Protein 8OXL (pdb70)

Secondary structure (DSSP, 8-state):
------EEEETTTEEEEHHHHHHHHHHS--BPPPTTPPP-TTS----EEEEEEE-TTS-EEEEEEEE-SSTTSEEEEEEETTEEEEE-EE--/------EEEETTTEEEEHHHHHHHHTT---BPPPTTPPP-TTS----EEEEEEE-TTS-EEEEEEEE-SSTTSEEEEEEETTEEEE--EE--

Radius of gyration: 17.28 Å; Cα contacts (8 Å, |Δi|>4): 332; chains: 2; bounding box: 45×52×34 Å

Structure (mmCIF, N/CA/C/O backbone):
data_8OXL
#
_entry.id   8OXL
#
_cell.length_a   57.552
_cell.length_b   57.552
_cell.length_c   121.638
_cell.angle_alpha   90.000
_cell.angle_beta   90.000
_cell.angle_gamma   90.000
#
_symmetry.space_group_name_H-M   'P 41 21 2'
#
loop_
_entity.id
_entity.type
_entity.pdbx_description
1 polymer AVRA7
2 water water
#
loop_
_atom_site.group_PDB
_atom_site.id
_atom_site.type_symbol
_atom_site.label_atom_id
_atom_site.label_alt_id
_atom_site.label_comp_id
_atom_site.label_asym_id
_atom_site.label_entity_id
_atom_site.label_seq_id
_atom_site.pdbx_PDB_ins_code
_atom_site.Cartn_x
_atom_site.Cartn_y
_atom_site.Cartn_z
_atom_site.occupancy
_atom_site.B_iso_or_equiv
_atom_site.auth_seq_id
_atom_site.auth_comp_id
_atom_site.auth_asym_id
_atom_site.auth_atom_id
_atom_site.pdbx_PDB_model_num
ATOM 1 N N . ALA A 1 1 ? -0.63369 -8.90979 23.80314 1.000 47.66340 -1 ALA B N 1
ATOM 2 C CA . ALA A 1 1 ? 0.65021 -9.52945 24.25761 1.000 46.30387 -1 ALA B CA 1
ATOM 3 C C . ALA A 1 1 ? 1.70004 -9.71322 23.13694 1.000 43.28283 -1 ALA B C 1
ATOM 4 O O . ALA A 1 1 ? 1.34902 -10.09728 22.04097 1.000 39.73657 -1 ALA B O 1
ATOM 13 N N . ALA A 1 2 ? 2.98088 -9.42675 23.41960 1.000 47.44274 0 ALA B N 1
ATOM 14 C CA . ALA A 1 2 ? 4.09020 -9.75487 22.52613 1.000 38.74370 0 ALA B CA 1
ATOM 15 C C . ALA A 1 2 ? 5.06894 -10.65420 23.28143 1.000 38.81004 0 ALA B C 1
ATOM 16 O O . ALA A 1 2 ? 5.04397 -10.71432 24.50811 1.000 40.92734 0 ALA B O 1
ATOM 23 N N . MET A 1 3 ? 5.91071 -11.39376 22.56186 1.000 29.77864 1 MET B N 1
ATOM 24 C CA . MET A 1 3 ? 6.95389 -12.19624 23.19710 1.000 30.33216 1 MET B CA 1
ATOM 25 C C . MET A 1 3 ? 8.30973 -11.80501 22.63215 1.000 28.51411 1 MET B C 1
ATOM 26 O O . MET A 1 3 ? 8.55469 -11.92703 21.43832 1.000 28.78847 1 MET B O 1
ATOM 40 N N . ALA A 1 4 ? 9.21967 -11.40456 23.49537 1.000 26.00213 2 ALA B N 1
ATOM 41 C CA . ALA A 1 4 ? 10.54889 -11.09558 22.99997 1.000 24.92333 2 ALA B CA 1
ATOM 42 C C . ALA A 1 4 ? 11.19023 -12.32994 22.36835 1.000 24.16216 2 ALA B C 1
ATOM 43 O O . ALA A 1 4 ? 11.14077 -13.41706 22.94138 1.000 26.47152 2 ALA B O 1
ATOM 50 N N . ASP A 1 5 ? 11.76811 -12.15764 21.17624 1.000 23.05862 3 ASP B N 1
ATOM 51 C CA . ASP A 1 5 ? 12.44497 -13.28654 20.54574 1.000 24.43598 3 ASP B CA 1
ATOM 52 C C . ASP A 1 5 ? 13.47306 -12.82193 19.52718 1.000 24.04915 3 ASP B C 1
ATOM 53 O O . ASP A 1 5 ? 13.39211 -13.20479 18.34891 1.000 25.09125 3 ASP B O 1
ATOM 62 N N . PRO A 1 6 ? 14.48385 -12.06461 19.93783 1.000 23.23193 4 PRO B N 1
ATOM 63 C CA . PRO A 1 6 ? 15.45020 -11.52349 18.96820 1.000 28.11874 4 PRO B CA 1
ATOM 64 C C . PRO A 1 6 ? 16.25210 -12.64117 18.29554 1.000 25.75912 4 PRO B C 1
ATOM 65 O O . PRO A 1 6 ? 16.47052 -13.74317 18.83528 1.000 23.16793 4 PRO B O 1
ATOM 76 N N . TYR A 1 7 ? 16.71578 -12.34560 17.07695 1.000 22.33991 5 TYR B N 1
ATOM 77 C CA . TYR A 1 7 ? 17.45561 -13.34745 16.33399 1.000 22.75398 5 TYR B CA 1
ATOM 78 C C . TYR A 1 7 ? 18.36468 -12.69680 15.30950 1.000 23.58358 5 TYR B C 1
ATOM 79 O O . TYR A 1 7 ? 18.18161 -11.54162 14.94078 1.000 23.99524 5 TYR B O 1
ATOM 97 N N . PHE A 1 8 ? 19.34710 -13.46038 14.86853 1.000 21.86871 6 PHE B N 1
ATOM 98 C CA . PHE A 1 8 ? 20.17631 -13.09164 13.74378 1.000 23.28134 6 PHE B CA 1
ATOM 99 C C . PHE A 1 8 ? 19.74534 -13.93869 12.55731 1.000 25.22739 6 PHE B C 1
ATOM 100 O O . PHE A 1 8 ? 19.45954 -15.12479 12.70075 1.000 25.00176 6 PHE B O 1
ATOM 117 N N . GLU A 1 9 ? 19.56605 -13.32196 11.42473 1.000 23.15931 7 GLU B N 1
ATOM 118 C CA . GLU A 1 9 ? 19.08827 -14.03895 10.24456 1.000 26.45514 7 GLU B CA 1
ATOM 119 C C . GLU A 1 9 ? 20.14832 -14.17256 9.15963 1.000 27.76647 7 GLU B C 1
ATOM 120 O O . GLU A 1 9 ? 20.52826 -13.17829 8.51805 1.000 26.89463 7 GLU B O 1
ATOM 132 N N . CYS A 1 10 ? 20.59468 -15.39773 8.92335 1.000 23.99425 8 CYS B N 1
ATOM 133 C CA . CYS A 1 10 ? 21.43474 -15.73505 7.79616 1.000 27.36328 8 CYS B CA 1
ATOM 134 C C . CYS A 1 10 ? 20.59680 -16.08771 6.56781 1.000 29.95557 8 CYS B C 1
ATOM 135 O O . CYS A 1 10 ? 19.36541 -16.12876 6.61008 1.000 28.76855 8 CYS B O 1
ATOM 142 N N . SER A 1 11 ? 21.28655 -16.33225 5.45821 1.000 30.42767 9 SER B N 1
ATOM 143 C CA . SER A 1 11 ? 20.60690 -16.56447 4.18780 1.000 30.01046 9 SER B CA 1
ATOM 144 C C . SER A 1 11 ? 19.71992 -17.80546 4.28150 1.000 29.65331 9 SER B C 1
ATOM 145 O O . SER A 1 11 ? 19.91117 -18.67957 5.12995 1.000 28.32740 9 SER B O 1
ATOM 153 N N . MET A 1 12 ? 18.75347 -17.87573 3.36292 1.000 31.31909 10 MET B N 1
ATOM 154 C CA . MET A 1 12 ? 17.71416 -18.90325 3.36498 1.000 33.18325 10 MET B CA 1
ATOM 155 C C . MET A 1 12 ? 16.85991 -18.83563 4.61807 1.000 30.48023 10 MET B C 1
ATOM 156 O O . MET A 1 12 ? 16.33806 -19.85984 5.07789 1.000 32.03293 10 MET B O 1
ATOM 170 N N . ASN A 1 13 ? 16.68225 -17.64662 5.15667 1.000 31.03957 11 ASN B N 1
ATOM 171 C CA . ASN A 1 13 ? 15.86255 -17.45333 6.34476 1.000 32.04706 11 ASN B CA 1
ATOM 172 C C . ASN A 1 13 ? 16.33238 -18.36529 7.48225 1.000 33.60084 11 ASN B C 1
ATOM 173 O O . ASN A 1 13 ? 15.52575 -18.95747 8.20673 1.000 33.25669 11 ASN B O 1
ATOM 184 N N . THR A 1 14 ? 17.65055 -18.44023 7.66629 1.000 29.06829 12 THR B N 1
ATOM 185 C CA . THR A 1 14 ? 18.25107 -19.31310 8.68834 1.000 29.88878 12 THR B CA 1
ATOM 186 C C . THR A 1 14 ? 18.49954 -18.48826 9.94807 1.000 31.33082 12 THR B C 1
ATOM 187 O O . THR A 1 14 ? 19.49200 -17.74835 10.03963 1.000 29.72134 12 THR B O 1
ATOM 198 N N . ALA A 1 15 ? 17.60910 -18.62872 10.92670 1.000 29.20326 13 ALA B N 1
ATOM 199 C CA . ALA A 1 15 ? 17.59471 -17.77176 12.11807 1.000 28.81384 13 ALA B CA 1
ATOM 200 C C . ALA A 1 15 ? 18.42642 -18.38765 13.23342 1.000 32.85651 13 ALA B C 1
ATOM 201 O O . ALA A 1 15 ? 18.38621 -19.60235 13.43279 1.000 36.09496 13 ALA B O 1
ATOM 208 N N . VAL A 1 16 ? 19.27626 -17.58488 13.85683 1.000 22.53608 14 VAL B N 1
ATOM 209 C CA . VAL A 1 16 ? 20.03770 -17.99979 15.03575 1.000 23.43657 14 VAL B CA 1
ATOM 210 C C . VAL A 1 16 ? 19.47705 -17.21421 16.19827 1.000 24.90397 14 VAL B C 1
ATOM 211 O O . VAL A 1 16 ? 19.53931 -15.97310 16.17973 1.000 22.17989 14 VAL B O 1
ATOM 224 N N . SER A 1 17 ? 18.87727 -17.89194 17.18615 1.000 23.09083 15 SER B N 1
ATOM 225 C CA . SER A 1 17 ? 18.16516 -17.10035 18.21234 1.000 22.59978 15 SER B CA 1
ATOM 226 C C . SER A 1 17 ? 19.13004 -16.47483 19.20936 1.000 24.84083 15 SER B C 1
ATOM 227 O O . SER A 1 17 ? 20.11256 -17.06562 19.61151 1.000 23.08728 15 SER B O 1
ATOM 235 N N . PHE A 1 18 ? 18.84681 -15.21849 19.54966 1.000 23.40154 16 PHE B N 1
ATOM 236 C CA . PHE A 1 18 ? 19.59781 -14.49295 20.56300 1.000 22.62660 16 PHE B CA 1
ATOM 237 C C . PHE A 1 18 ? 19.48017 -15.18803 21.90404 1.000 21.04542 16 PHE B C 1
ATOM 238 O O . PHE A 1 18 ? 20.45313 -15.27534 22.66607 1.000 22.07118 16 PHE B O 1
ATOM 255 N N . SER A 1 19 ? 18.26625 -15.68054 22.21864 1.000 21.89685 17 SER B N 1
ATOM 256 C CA . SER A 1 19 ? 18.07204 -16.42915 23.45677 1.000 20.18323 17 SER B CA 1
ATOM 257 C C . SER A 1 19 ? 18.90850 -17.69347 23.51020 1.000 22.43560 17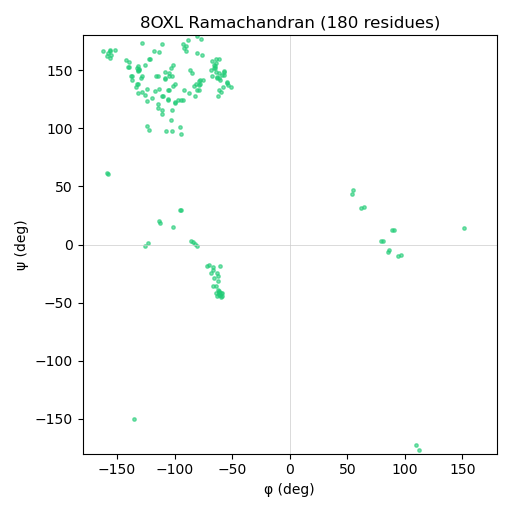 SER B C 1
ATOM 258 O O . SER A 1 19 ? 19.46711 -18.02953 24.56546 1.000 23.67730 17 SER B O 1
ATOM 266 N N . GLY A 1 20 ? 19.01676 -18.40472 22.38674 1.000 23.34222 18 GLY B N 1
ATOM 267 C CA . GLY A 1 20 ? 19.84340 -19.61014 22.36278 1.000 22.62277 18 GLY B CA 1
ATOM 268 C C . GLY A 1 20 ? 21.29998 -19.28580 22.54566 1.000 22.27399 18 GLY B C 1
ATOM 269 O O . GLY A 1 20 ? 22.03429 -19.99815 23.26013 1.000 25.31455 18 GLY B O 1
ATOM 273 N N . ILE A 1 21 ? 21.73486 -18.15479 22.00219 1.000 23.19469 19 ILE B N 1
ATOM 274 C CA . ILE A 1 21 ? 23.10704 -17.70874 22.22555 1.000 24.56123 19 ILE B CA 1
ATOM 275 C C . ILE A 1 21 ? 23.34789 -17.42746 23.70093 1.000 24.87025 19 ILE B C 1
ATOM 276 O O . ILE A 1 21 ? 24.40419 -17.79402 24.25007 1.000 25.10168 19 ILE B O 1
ATOM 292 N N . ILE A 1 22 ? 22.40499 -16.74907 24.37248 1.000 22.64809 20 ILE B N 1
ATOM 293 C CA . ILE A 1 22 ? 22.61084 -16.49093 25.80637 1.000 23.88779 20 ILE B CA 1
ATOM 294 C C . ILE A 1 22 ? 22.76132 -17.80572 26.57684 1.000 25.67602 20 ILE B C 1
ATOM 295 O O . ILE A 1 22 ? 23.62919 -17.92626 27.44585 1.000 25.92531 20 ILE B O 1
ATOM 311 N N . PHE A 1 23 ? 21.90224 -18.80573 26.28641 1.000 24.48439 21 PHE B N 1
ATOM 312 C CA . PHE A 1 23 ? 22.05106 -20.10223 26.97357 1.000 24.83993 21 PHE B CA 1
ATOM 313 C C . PHE A 1 23 ? 23.41727 -20.73670 26.70135 1.000 25.98450 21 PHE B C 1
ATOM 314 O O . PHE A 1 23 ? 24.06661 -21.28863 27.60695 1.000 29.70217 21 PHE B O 1
ATOM 331 N N . TYR A 1 24 ? 23.85421 -20.68479 25.45292 1.000 26.46502 22 TYR B N 1
ATOM 332 C CA . TYR A 1 24 ? 25.14281 -21.23554 25.08692 1.000 27.80878 22 TYR B CA 1
ATOM 333 C C . TYR A 1 24 ? 26.26493 -20.56983 25.86342 1.000 32.22203 22 TYR B C 1
ATOM 334 O O . TYR A 1 24 ? 27.21790 -21.23041 26.29793 1.000 31.72832 22 TYR B O 1
ATOM 352 N N . GLU A 1 25 ? 26.18257 -19.25472 26.02002 1.000 29.37433 23 GLU B N 1
ATOM 353 C CA . GLU A 1 25 ? 27.21754 -18.53229 26.73672 1.000 29.20310 23 GLU B CA 1
ATOM 354 C C . GLU A 1 25 ? 27.31442 -18.96722 28.18414 1.000 31.30065 23 GLU B C 1
ATOM 355 O O . GLU A 1 25 ? 28.36157 -18.75768 28.81528 1.000 31.52342 23 GLU B O 1
ATOM 367 N N . GLN A 1 26 ? 26.21726 -19.46502 28.76722 1.000 33.22476 24 GLN B N 1
ATOM 368 C CA . GLN A 1 26 ? 26.32759 -19.83583 30.18087 1.000 32.28772 24 GLN B CA 1
ATOM 369 C C . GLN A 1 26 ? 27.25304 -21.01490 30.39384 1.000 37.31856 24 GLN B C 1
ATOM 370 O O . GLN A 1 26 ? 27.68631 -21.23976 31.52123 1.000 41.17617 24 GLN B O 1
ATOM 384 N N . SER A 1 27 ? 27.48883 -21.81978 29.38019 1.000 39.27141 25 SER B N 1
ATOM 385 C CA . SER A 1 27 ? 28.29418 -23.01065 29.55842 1.000 41.42926 25 SER B CA 1
ATOM 386 C C . SER A 1 27 ? 29.46177 -23.11693 28.59563 1.000 44.61359 25 SER B C 1
ATOM 387 O O . SER A 1 27 ? 30.22398 -24.08531 28.67626 1.000 47.03105 25 SER B O 1
ATOM 395 N N . HIS A 1 28 ? 29.62939 -22.15661 27.69437 1.000 39.93713 26 HIS B N 1
ATOM 396 C CA . HIS A 1 28 ? 30.80549 -22.14621 26.83541 1.000 40.75868 26 HIS B CA 1
ATOM 397 C C . HIS A 1 28 ? 31.39594 -20.73406 26.80302 1.000 43.76916 26 HIS B C 1
ATOM 398 O O . HIS A 1 28 ? 30.66939 -19.75717 26.62584 1.000 41.84942 26 HIS B O 1
ATOM 412 N N . GLU A 1 29 ? 32.72067 -20.65385 26.91923 1.000 37.65385 27 GLU B N 1
ATOM 413 C CA . GLU A 1 29 ? 33.39229 -19.36798 26.78364 1.000 39.14663 27 GLU B CA 1
ATOM 414 C C . GLU A 1 29 ? 33.72033 -19.05793 25.31839 1.000 38.60386 27 GLU B C 1
ATOM 415 O O . GLU A 1 29 ? 33.93756 -19.94612 24.50728 1.000 38.43442 27 GLU B O 1
ATOM 427 N N . TYR A 1 30 ? 33.75308 -17.77472 24.97905 1.000 36.01246 28 TYR B N 1
ATOM 428 C CA . TYR A 1 30 ? 34.25486 -17.37255 23.66857 1.000 32.83336 28 TYR B CA 1
ATOM 429 C C . TYR A 1 30 ? 35.75690 -17.63406 23.57824 1.000 34.26123 28 TYR B C 1
ATOM 430 O O . TYR A 1 30 ? 36.46406 -17.63584 24.59083 1.000 37.97362 28 TYR B O 1
ATOM 448 N N . LEU A 1 31 ? 36.24813 -17.90712 22.36427 1.000 34.08850 29 LEU B N 1
ATOM 449 C CA . LEU A 1 31 ? 37.63644 -18.30636 22.12935 1.000 34.89688 29 LEU B CA 1
ATOM 450 C C . LEU A 1 31 ? 38.34065 -17.21883 21.33537 1.000 35.99994 29 LEU B C 1
ATOM 451 O O . LEU A 1 31 ? 37.68859 -16.33245 20.77980 1.000 33.26384 29 LEU B O 1
ATOM 467 N N . ASP A 1 32 ? 39.68447 -17.28667 21.29258 1.000 37.91285 30 ASP B N 1
ATOM 468 C CA . ASP A 1 32 ? 40.44929 -16.31728 20.53214 1.000 36.79471 30 ASP B CA 1
ATOM 469 C C . ASP A 1 32 ? 39.99190 -16.32626 19.07475 1.000 33.85238 30 ASP B C 1
ATOM 470 O O . ASP A 1 32 ? 39.63748 -17.35875 18.51290 1.000 35.24417 30 ASP B O 1
ATOM 479 N N . ALA A 1 33 ? 40.02140 -15.16108 18.47230 1.000 33.58637 31 ALA B N 1
ATOM 480 C CA . ALA A 1 33 ? 39.73130 -15.00583 17.05457 1.000 35.14823 31 ALA B CA 1
ATOM 481 C C . ALA A 1 33 ? 40.67271 -15.87024 16.20509 1.000 38.73198 31 ALA B C 1
ATOM 482 O O . ALA A 1 33 ? 41.82807 -16.12271 16.55247 1.000 38.13185 31 ALA B O 1
ATOM 489 N N . GLU A 1 34 ? 40.18097 -16.30108 15.12626 1.000 36.25417 32 GLU B N 1
ATOM 490 C CA . GLU A 1 34 ? 40.97590 -17.03867 14.17043 1.000 41.01889 32 GLU B CA 1
ATOM 491 C C . GLU A 1 34 ? 41.36157 -16.10558 13.02895 1.000 38.77948 32 GLU B C 1
ATOM 492 O O . GLU A 1 34 ? 40.66455 -15.11140 12.77542 1.000 36.85886 32 GLU B O 1
ATOM 504 N N . PRO A 1 35 ? 42.46832 -16.36419 12.32135 1.000 40.87936 33 PRO B N 1
ATOM 505 C CA . PRO A 1 35 ? 42.84210 -15.48004 11.20333 1.000 42.03064 33 PRO B CA 1
ATOM 506 C C . PRO A 1 35 ? 41.70854 -15.32635 10.19368 1.000 40.39610 33 PRO B C 1
ATOM 507 O O . PRO A 1 35 ? 40.99807 -16.28217 9.88670 1.000 40.76523 33 PRO B O 1
ATOM 518 N N . GLY A 1 36 ? 41.52548 -14.09607 9.70576 1.000 37.73725 34 GLY B N 1
ATOM 519 C CA . GLY A 1 36 ? 40.50537 -13.75479 8.73713 1.000 40.15907 34 GLY B CA 1
ATOM 520 C C . GLY A 1 36 ? 39.14802 -13.44471 9.33398 1.000 36.14977 34 GLY B C 1
ATOM 521 O O . GLY A 1 36 ? 38.24238 -12.99153 8.60884 1.000 34.10300 34 GLY B O 1
ATOM 525 N N . ASP A 1 37 ? 38.97930 -13.63359 10.63855 1.000 35.41548 35 ASP B N 1
ATOM 526 C CA . ASP A 1 37 ? 37.70590 -13.24938 11.23666 1.000 32.21579 35 ASP B CA 1
ATOM 527 C C . ASP A 1 37 ? 37.48897 -11.74731 11.06851 1.000 34.11630 35 ASP B C 1
ATOM 528 O O . ASP A 1 37 ? 38.44099 -10.96555 11.09902 1.000 32.35339 35 ASP B O 1
ATOM 537 N N . PRO A 1 38 ? 36.24165 -11.31581 10.91796 1.000 29.93830 36 PRO B N 1
ATOM 538 C CA . PRO A 1 38 ? 35.97237 -9.86792 10.78365 1.000 32.59663 36 PRO B CA 1
ATOM 539 C C . PRO A 1 38 ? 36.48197 -9.06064 11.95421 1.000 34.52270 36 PRO B C 1
ATOM 540 O O . PRO A 1 38 ? 36.23185 -9.39395 13.11797 1.000 32.71960 36 PRO B O 1
ATOM 551 N N . GLU A 1 39 ? 37.11780 -7.93711 11.63133 1.000 31.27190 37 GLU B N 1
ATOM 552 C CA . GLU A 1 39 ? 37.61105 -7.03815 12.66097 1.000 33.42301 37 GLU B CA 1
ATOM 553 C C . GLU A 1 39 ? 36.56161 -5.98419 12.99644 1.000 32.52589 37 GLU B C 1
ATOM 554 O O . GLU A 1 39 ? 35.55123 -5.83705 12.30760 1.000 31.81540 37 GLU B O 1
ATOM 566 N N . GLY A 1 40 ? 36.80630 -5.24561 14.08965 1.000 28.91888 38 GLY B N 1
ATOM 567 C CA . GLY A 1 40 ? 35.95549 -4.13054 14.44134 1.000 28.43463 38 GLY B CA 1
ATOM 568 C C . GLY A 1 40 ? 36.27366 -2.88173 13.64673 1.000 32.08511 38 GLY B C 1
ATOM 569 O O . GLY A 1 40 ? 37.23975 -2.82409 12.84133 1.000 33.12548 38 GLY B O 1
ATOM 573 N N . PRO A 1 41 ? 35.50870 -1.81471 13.92691 1.000 27.38718 39 PRO B N 1
ATOM 574 C CA . PRO A 1 41 ? 35.58664 -0.60393 13.07148 1.000 28.28828 39 PRO B CA 1
ATOM 575 C C . PRO A 1 41 ? 36.84626 0.17840 13.22304 1.000 29.61892 39 PRO B C 1
ATOM 576 O O . PRO A 1 41 ? 37.19811 0.96056 12.31609 1.000 33.60359 39 PRO B O 1
ATOM 587 N N . ASN A 1 42 ? 37.57492 -0.03592 14.30913 1.000 31.37156 40 ASN B N 1
ATOM 588 C CA . ASN A 1 42 ? 38.89449 0.55598 14.50449 1.000 29.30457 40 ASN B CA 1
ATOM 589 C C . ASN A 1 42 ? 39.99910 -0.50245 14.52450 1.000 31.98201 40 ASN B C 1
ATOM 590 O O . ASN A 1 42 ? 41.09822 -0.23821 15.02990 1.000 33.84192 40 ASN B O 1
ATOM 601 N N . GLY A 1 43 ? 39.73273 -1.67914 13.98122 1.000 33.05212 41 GLY B N 1
ATOM 602 C CA . GLY A 1 43 ? 40.68941 -2.78138 13.94285 1.000 34.53707 41 GLY B CA 1
ATOM 603 C C . GLY A 1 43 ? 40.65201 -3.74067 15.11569 1.000 36.34612 41 GLY B C 1
ATOM 604 O O . GLY A 1 43 ? 41.57553 -4.57001 15.25182 1.000 35.93532 41 GLY B O 1
ATOM 608 N N . GLU A 1 44 ? 39.61554 -3.66799 15.95391 1.000 30.28895 42 GLU B N 1
ATOM 609 C CA . GLU A 1 44 ? 39.53128 -4.52377 17.13478 1.000 31.72405 42 GLU B CA 1
ATOM 610 C C . GLU A 1 44 ? 39.44871 -5.99202 16.72962 1.000 33.84299 42 GLU B C 1
ATOM 611 O O . GLU A 1 44 ? 38.80809 -6.34179 15.73403 1.000 32.52423 42 GLU B O 1
ATOM 623 N N . ILE 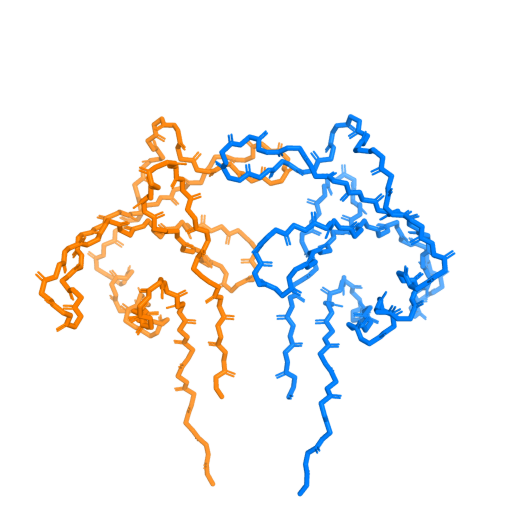A 1 45 ? 40.07960 -6.84915 17.52944 1.000 34.21340 43 ILE B N 1
ATOM 624 C CA . ILE A 1 45 ? 40.00624 -8.30068 17.35753 1.000 34.52573 43 ILE B CA 1
ATOM 625 C C . ILE A 1 45 ? 39.09987 -8.86642 18.44014 1.000 34.13468 43 ILE B C 1
ATOM 626 O O . ILE A 1 45 ? 39.31724 -8.62872 19.63222 1.000 34.53934 43 ILE B O 1
ATOM 642 N N . TYR A 1 46 ? 38.06113 -9.60090 18.01879 1.000 32.83204 44 TYR B N 1
ATOM 643 C CA . TYR A 1 46 ? 37.03653 -10.02902 18.93368 1.000 33.05598 44 TYR B CA 1
ATOM 644 C C . TYR A 1 46 ? 37.09929 -11.52325 19.22256 1.000 33.07551 44 TYR B C 1
ATOM 645 O O . TYR A 1 46 ? 37.32346 -12.33430 18.31695 1.000 31.94432 44 TYR B O 1
ATOM 663 N N . PRO A 1 47 ? 36.83843 -11.91624 20.45868 1.000 31.21359 45 PRO B N 1
ATOM 664 C CA . PRO A 1 47 ? 36.59971 -13.33822 20.73191 1.000 33.06105 45 PRO B CA 1
ATOM 665 C C . PRO A 1 47 ? 35.34280 -13.81990 20.02800 1.000 28.68315 45 PRO B C 1
ATOM 666 O O . PRO A 1 47 ? 34.41222 -13.04709 19.77159 1.000 28.08353 45 PRO B O 1
ATOM 677 N N . ALA A 1 48 ? 35.28894 -15.13114 19.78858 1.000 30.43617 46 ALA B N 1
ATOM 678 C CA . ALA A 1 48 ? 34.18589 -15.63708 18.98263 1.000 27.91307 46 ALA B CA 1
ATOM 679 C C . ALA A 1 48 ? 34.05072 -17.12510 19.17413 1.000 30.54894 46 ALA B C 1
ATOM 680 O O . ALA A 1 48 ? 34.94685 -17.78487 19.69554 1.000 31.36991 46 ALA B O 1
ATOM 687 N N . ARG A 1 49 ? 32.92447 -17.65002 18.72569 1.000 29.07099 47 ARG B N 1
ATOM 688 C CA . ARG A 1 49 ? 32.73410 -19.08496 18.59651 1.000 30.33891 47 ARG B CA 1
ATOM 689 C C . ARG A 1 49 ? 32.17636 -19.34878 17.20741 1.000 29.71485 47 ARG B C 1
ATOM 690 O O . ARG A 1 49 ? 31.47166 -18.50429 16.64903 1.000 30.18984 47 ARG B O 1
ATOM 711 N N . ARG A 1 50 ? 32.46082 -20.52259 16.65424 1.000 32.40916 48 ARG B N 1
ATOM 712 C CA . ARG A 1 50 ? 31.91366 -20.85978 15.34049 1.000 30.62555 48 ARG B CA 1
ATOM 713 C C . ARG A 1 50 ? 31.29571 -22.24507 15.39316 1.000 32.04954 48 ARG B C 1
ATOM 714 O O . ARG A 1 50 ? 31.72306 -23.12255 16.16807 1.000 30.55698 48 ARG B O 1
ATOM 735 N N . PHE A 1 51 ? 30.27700 -22.44019 14.57283 1.000 29.54930 49 PHE B N 1
ATOM 736 C CA . PHE A 1 51 ? 29.63998 -23.74352 14.53747 1.000 33.25555 49 PHE B CA 1
ATOM 737 C C . PHE A 1 51 ? 28.92978 -24.01288 13.22019 1.000 31.89765 49 PHE B C 1
ATOM 738 O O . PHE A 1 51 ? 28.67736 -23.12203 12.41484 1.000 29.99243 49 PHE B O 1
ATOM 755 N N . THR A 1 52 ? 28.57531 -25.27011 13.02835 1.000 29.81825 50 THR B N 1
ATOM 756 C CA . THR A 1 52 ? 27.86516 -25.67386 11.82197 1.000 34.26766 50 THR B CA 1
ATOM 757 C C . THR A 1 52 ? 26.37801 -25.79088 12.13356 1.000 35.89436 50 THR B C 1
ATOM 758 O O . THR A 1 52 ? 25.98302 -26.27171 13.20904 1.000 34.09711 50 THR B O 1
ATOM 769 N N . ARG A 1 53 ? 25.56637 -25.30031 11.20376 1.000 33.99796 51 ARG B N 1
ATOM 770 C CA . ARG A 1 53 ? 24.11575 -25.40161 11.26715 1.000 37.65274 51 ARG B CA 1
ATOM 771 C C . ARG A 1 53 ? 23.57271 -26.06431 10.01436 1.000 33.14235 51 ARG B C 1
ATOM 772 O O . ARG A 1 53 ? 23.93253 -25.66394 8.90748 1.000 32.95305 51 ARG B O 1
ATOM 793 N N . VAL A 1 54 ? 22.65639 -27.02035 10.17932 1.000 37.48011 52 VAL B N 1
ATOM 794 C CA . VAL A 1 54 ? 21.94890 -27.60005 9.04325 1.000 37.43185 52 VAL B CA 1
ATOM 795 C C . VAL A 1 54 ? 20.71591 -26.74249 8.74063 1.000 34.51633 52 VAL B C 1
ATOM 796 O O . VAL A 1 54 ? 19.91627 -26.41759 9.63771 1.000 36.77286 52 VAL B O 1
ATOM 809 N N . ARG A 1 55 ? 20.55396 -26.37820 7.48016 1.000 30.97373 53 ARG B N 1
ATOM 810 C CA . ARG A 1 55 ? 19.53229 -25.43457 7.07106 1.000 33.04598 53 ARG B CA 1
ATOM 811 C C . ARG A 1 55 ? 18.28313 -26.20571 6.66661 1.000 33.43119 53 ARG B C 1
ATOM 812 O O . ARG A 1 55 ? 18.30927 -27.41188 6.54778 1.000 31.78944 53 ARG B O 1
ATOM 833 N N . ARG A 1 56 ? 17.18348 -25.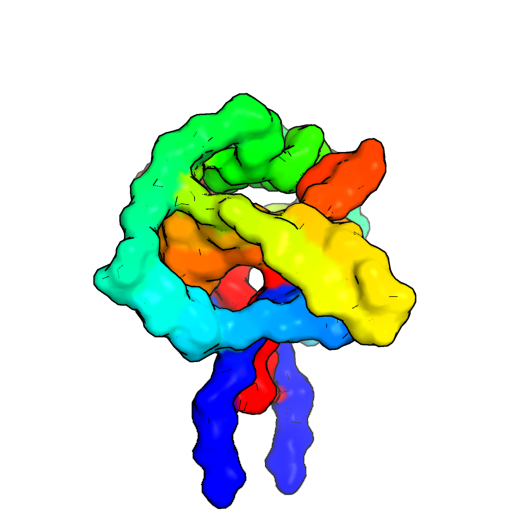48868 6.40406 1.000 35.47267 54 ARG B N 1
ATOM 834 C CA . ARG A 1 56 ? 15.92448 -26.20651 6.15457 1.000 36.72956 54 ARG B CA 1
ATOM 835 C C . ARG A 1 56 ? 16.00178 -27.10176 4.93657 1.000 37.98833 54 ARG B C 1
ATOM 836 O O . ARG A 1 56 ? 15.32703 -28.15598 4.86591 1.000 37.51533 54 ARG B O 1
ATOM 857 N N . ASP A 1 57 ? 16.79285 -26.70429 3.95371 1.000 32.54689 55 ASP B N 1
ATOM 858 C CA . ASP A 1 57 ? 16.86620 -27.49012 2.73231 1.000 33.85628 55 ASP B CA 1
ATOM 859 C C . ASP A 1 57 ? 17.83982 -28.64776 2.83695 1.000 35.82961 55 ASP B C 1
ATOM 860 O O . ASP A 1 57 ? 18.02774 -29.37021 1.85537 1.000 38.99599 55 ASP B O 1
ATOM 869 N N . GLY A 1 58 ? 18.46257 -28.84301 3.98941 1.000 37.30079 56 GLY B N 1
ATOM 870 C CA . GLY A 1 58 ? 19.38935 -29.93731 4.15902 1.000 38.96632 56 GLY B CA 1
ATOM 871 C C . GLY A 1 58 ? 20.84420 -29.56654 3.95566 1.000 39.19132 56 GLY B C 1
ATOM 872 O O . GLY A 1 58 ? 21.70361 -30.42023 4.16689 1.000 39.64138 56 GLY B O 1
ATOM 876 N N . SER A 1 59 ? 21.13784 -28.36349 3.46876 1.000 36.99107 57 SER B N 1
ATOM 877 C CA . SER A 1 59 ? 22.52606 -27.93274 3.34881 1.000 35.71817 57 SER B CA 1
ATOM 878 C C . SER A 1 59 ? 23.04178 -27.44447 4.70980 1.000 38.55995 57 SER B C 1
ATOM 879 O O . SER A 1 59 ? 22.27997 -27.24454 5.65434 1.000 39.94069 57 SER B O 1
ATOM 887 N N . ASP A 1 60 ? 24.36619 -27.32703 4.80640 1.000 38.88703 58 ASP B N 1
ATOM 888 C CA . ASP A 1 60 ? 25.09295 -26.91174 5.99788 1.000 36.52848 58 ASP B CA 1
ATOM 889 C C . ASP A 1 60 ? 25.65475 -25.51936 5.79476 1.000 33.72835 58 ASP B C 1
ATOM 890 O O . ASP A 1 60 ? 26.06043 -25.15992 4.68526 1.000 36.68467 58 ASP B O 1
ATOM 899 N N . VAL A 1 61 ? 25.74971 -24.76216 6.88111 1.000 33.00981 59 VAL B N 1
ATOM 900 C CA . VAL A 1 61 ? 26.41220 -23.46238 6.86489 1.000 32.77651 59 VAL B CA 1
ATOM 901 C C . VAL A 1 61 ? 27.28250 -23.27772 8.11136 1.000 31.20349 59 VAL B C 1
ATOM 902 O O . VAL A 1 61 ? 26.96380 -23.74626 9.20346 1.000 31.58326 59 VAL B O 1
ATOM 915 N N . LEU A 1 62 ? 28.41243 -22.59486 7.93870 1.000 31.48882 60 LEU B N 1
ATOM 916 C CA . LEU A 1 62 ? 29.27442 -22.24736 9.07002 1.000 28.68685 60 LEU B CA 1
ATOM 917 C C . LEU A 1 62 ? 28.92908 -20.84693 9.55209 1.000 28.93680 60 LEU B C 1
ATOM 918 O O . LEU A 1 62 ? 28.95849 -19.89742 8.75861 1.000 29.14674 60 LEU B O 1
ATOM 934 N N . ILE A 1 63 ? 28.60965 -20.72267 10.84425 1.000 26.44143 61 ILE B N 1
ATOM 935 C CA . ILE A 1 63 ? 28.15187 -19.48864 11.48017 1.000 26.92296 61 ILE B CA 1
ATOM 936 C C . ILE A 1 63 ? 29.16843 -19.07865 12.54842 1.000 26.26005 61 ILE B C 1
ATOM 937 O O . ILE A 1 63 ? 29.62117 -19.91070 13.33846 1.000 27.68724 61 ILE B O 1
ATOM 953 N N . LEU A 1 64 ? 29.55287 -17.81594 12.53612 1.000 25.62833 62 LEU B N 1
ATOM 954 C CA . LEU A 1 64 ? 30.49283 -17.20722 13.46822 1.000 25.38284 62 LEU B CA 1
ATOM 955 C C . LEU A 1 64 ? 29.72207 -16.25637 14.36543 1.000 25.00209 62 LEU B C 1
ATOM 956 O O . LEU A 1 64 ? 29.00303 -15.39219 13.86987 1.000 25.90113 62 LEU B O 1
ATOM 972 N N . ILE A 1 65 ? 29.87812 -16.40140 15.67928 1.000 24.24122 63 ILE B N 1
ATOM 973 C CA . ILE A 1 65 ? 29.28751 -15.47677 16.64723 1.000 25.55753 63 ILE B CA 1
ATOM 974 C C . ILE A 1 65 ? 30.43887 -14.76666 17.34239 1.000 26.34066 63 ILE B C 1
ATOM 975 O O . ILE A 1 65 ? 31.25407 -15.40583 18.01716 1.000 27.14636 63 ILE B O 1
ATOM 991 N N . GLN A 1 66 ? 30.50572 -13.45176 17.18052 1.000 24.99911 64 GLN B N 1
ATOM 992 C CA . GLN A 1 66 ? 31.53010 -12.64435 17.85752 1.000 24.40910 64 GLN B CA 1
ATOM 993 C C . GLN A 1 66 ? 30.92602 -11.93151 19.06066 1.000 27.67528 64 GLN B C 1
ATOM 994 O O . GLN A 1 66 ? 29.76957 -11.50713 19.02740 1.000 25.86152 64 GLN B O 1
ATOM 1008 N N . SER A 1 67 ? 31.74623 -11.80413 20.10815 1.000 26.72218 65 SER B N 1
ATOM 1009 C CA . SER A 1 67 ? 31.42338 -11.06801 21.32314 1.000 28.04718 65 SER B CA 1
ATOM 1010 C C . SER A 1 67 ? 32.08916 -9.69600 21.24587 1.000 29.84972 65 SER B C 1
ATOM 1011 O O . SER A 1 67 ? 33.31988 -9.60844 21.16427 1.000 29.85212 65 SER B O 1
ATOM 1019 N N . LEU A 1 68 ? 31.30259 -8.62642 21.32160 1.000 29.82137 66 LEU B N 1
ATOM 1020 C CA . LEU A 1 68 ? 31.87743 -7.28681 21.21216 1.000 32.30542 66 LEU B CA 1
ATOM 1021 C C . LEU A 1 68 ? 31.05105 -6.24492 21.96822 1.000 39.17859 66 LEU B C 1
ATOM 1022 O O . LEU A 1 68 ? 29.89783 -6.47168 22.31274 1.000 38.35941 66 LEU B O 1
ATOM 1038 N N . ASP A 1 69 ? 31.62462 -5.04088 22.15204 1.000 37.11529 67 ASP B N 1
ATOM 1039 C CA . ASP A 1 69 ? 30.95565 -4.02224 22.97167 1.000 42.39460 67 ASP B CA 1
ATOM 1040 C C . ASP A 1 69 ? 29.87124 -3.22216 22.24697 1.000 47.33257 67 ASP B C 1
ATOM 1041 O O . ASP A 1 69 ? 29.27225 -2.33715 22.86556 1.000 57.19990 67 ASP B O 1
ATOM 1048 N N . GLU A 1 70 ? 29.60715 -3.49016 20.97615 1.000 39.56909 68 GLU B N 1
ATOM 1049 C CA . GLU A 1 70 ? 28.49733 -2.91273 20.23642 1.000 39.35004 68 GLU B CA 1
ATOM 1050 C C . GLU A 1 70 ? 27.20558 -3.64065 20.59542 1.000 40.47988 68 GLU B C 1
ATOM 1051 O O . GLU A 1 70 ? 27.18822 -4.87682 20.68875 1.000 35.55891 68 GLU B O 1
ATOM 1063 N N . TYR A 1 71 ? 26.13349 -2.88065 20.79383 1.000 37.83458 69 TYR B N 1
ATOM 1064 C CA . TYR A 1 71 ? 24.81942 -3.47108 20.96573 1.000 35.28595 69 TYR B CA 1
ATOM 1065 C C . TYR A 1 71 ? 24.50786 -4.39638 19.79722 1.000 35.27559 69 TYR B C 1
ATOM 1066 O O . TYR A 1 71 ? 24.75359 -4.04260 18.64153 1.000 36.35146 69 TYR B O 1
ATOM 1084 N N . PRO A 1 72 ? 23.94190 -5.58562 20.04602 1.000 30.77044 70 PRO B N 1
ATOM 1085 C CA . PRO A 1 72 ? 23.43837 -6.19550 21.27895 1.000 28.77615 70 PRO B CA 1
ATOM 1086 C C . PRO A 1 72 ? 24.46879 -7.09320 21.96834 1.000 28.00993 70 PRO B C 1
ATOM 1087 O O . PRO A 1 72 ? 24.11125 -8.07703 22.60601 1.000 28.07819 70 PRO B O 1
ATOM 1098 N N . LEU A 1 73 ? 25.74517 -6.75505 21.79235 1.000 28.98854 71 LEU B N 1
ATOM 1099 C CA . LEU A 1 73 ? 26.91911 -7.33918 22.41762 1.000 28.16200 71 LEU B CA 1
ATOM 1100 C C . LEU A 1 73 ? 27.32828 -8.66631 21.75888 1.000 25.82307 71 LEU B C 1
ATOM 1101 O O . LEU A 1 73 ? 28.30154 -9.32456 22.24899 1.000 29.41677 71 LEU B O 1
ATOM 1117 N N . ARG A 1 74 ? 26.64395 -9.10388 20.67595 1.000 24.82401 72 ARG B N 1
ATOM 1118 C CA . ARG A 1 74 ? 27.06284 -10.21630 19.84083 1.000 25.01683 72 ARG B CA 1
ATOM 1119 C C . ARG A 1 74 ? 26.76266 -9.78949 18.41005 1.000 25.71484 72 ARG B C 1
ATOM 1120 O O . ARG A 1 74 ? 25.82800 -9.01867 18.16546 1.000 25.45741 72 ARG B O 1
ATOM 1141 N N . ARG A 1 75 ? 27.51746 -10.32409 17.46337 1.000 24.25316 73 ARG B N 1
ATOM 1142 C CA . ARG A 1 75 ? 27.12264 -10.20620 16.06945 1.000 24.40732 73 ARG B CA 1
ATOM 1143 C C . ARG A 1 75 ? 27.44879 -11.49984 15.34746 1.000 22.89317 73 ARG B C 1
ATOM 1144 O O . ARG A 1 75 ? 28.26612 -12.30108 15.79814 1.000 24.85299 73 ARG B O 1
ATOM 1165 N N . ALA A 1 76 ? 26.78320 -11.73163 14.23815 1.000 24.41027 74 ALA B N 1
ATOM 1166 C CA . ALA A 1 76 ? 26.85711 -13.03143 13.58005 1.000 22.73681 74 ALA B CA 1
ATOM 1167 C C . ALA A 1 76 ? 27.18764 -12.89188 12.11115 1.000 24.70250 74 ALA B C 1
ATOM 1168 O O . ALA A 1 76 ? 26.71415 -11.95464 11.43972 1.000 23.90085 74 ALA B O 1
ATOM 1175 N N . TYR A 1 77 ? 27.97898 -13.83653 11.61902 1.000 24.53672 75 TYR B N 1
ATOM 1176 C CA . TYR A 1 77 ? 28.34319 -13.93252 10.21220 1.000 24.43326 75 TYR B CA 1
ATOM 1177 C C . TYR A 1 77 ? 28.15030 -15.35832 9.73248 1.000 24.10550 75 TYR B C 1
ATOM 1178 O O . TYR A 1 77 ? 28.24934 -16.28680 10.51795 1.000 28.39450 75 TYR B O 1
ATOM 1196 N N . GLU A 1 78 ? 27.91595 -15.52666 8.44134 1.000 24.70949 76 GLU B N 1
ATOM 1197 C CA . GLU A 1 78 ? 27.95117 -16.84341 7.83629 1.000 28.00045 76 GLU B CA 1
ATOM 1198 C C . GLU A 1 78 ? 29.09193 -16.88371 6.82245 1.000 29.65897 76 GLU B C 1
ATOM 1199 O O . GLU A 1 78 ? 29.37861 -15.88017 6.17298 1.000 29.46310 76 GLU B O 1
ATOM 1211 N N . LYS A 1 79 ? 29.74812 -18.03491 6.69221 1.000 29.93670 77 LYS B N 1
ATOM 1212 C CA . LYS A 1 79 ? 30.85198 -18.17121 5.74552 1.000 32.51758 77 LYS B CA 1
ATOM 1213 C C . LYS A 1 79 ? 30.29373 -18.44068 4.36098 1.000 35.99385 77 LYS B C 1
ATOM 1214 O O . LYS A 1 79 ? 29.52534 -19.37348 4.15732 1.000 33.45042 77 LYS B O 1
ATOM 1233 N N . THR A 1 80 ? 30.73131 -17.65182 3.40980 1.000 42.97032 78 THR B N 1
ATOM 1234 C CA . THR A 1 80 ? 30.11800 -17.58823 2.12994 1.000 47.45151 78 THR B CA 1
ATOM 1235 C C . THR A 1 80 ? 31.20228 -17.60722 1.16013 1.000 58.78376 78 THR B C 1
ATOM 1236 O O . THR A 1 80 ? 32.39848 -18.01618 1.48551 1.000 46.05460 78 THR B O 1
ATOM 1247 N N . GLU A 1 81 ? 30.74436 -16.88806 0.04763 1.000 90.55569 79 GLU B N 1
ATOM 1248 C CA . GLU A 1 81 ? 30.75989 -17.69135 -1.22739 1.000 87.75836 79 GLU B CA 1
ATOM 1249 C C . GLU A 1 81 ? 32.10673 -17.99196 -1.34007 1.000 88.94535 79 GLU B C 1
ATOM 1250 O O . GLU A 1 81 ? 32.28577 -19.02518 -1.95658 1.000 104.03743 79 GLU B O 1
ATOM 1262 N N . GLN A 1 82 ? 32.92188 -17.19540 -0.58953 1.000 74.49394 80 GLN B N 1
ATOM 1263 C CA . GLN A 1 82 ? 33.36403 -15.88522 -1.06975 1.000 72.09931 80 GLN B CA 1
ATOM 1264 C C . GLN A 1 82 ? 33.63985 -14.91356 0.13296 1.000 65.58248 80 GLN B C 1
ATOM 1265 O O . GLN A 1 82 ? 33.54569 -13.68108 -0.01480 1.000 62.64423 80 GLN B O 1
ATOM 1279 N N . GLY A 1 83 ? 33.73177 -15.40118 1.36349 1.000 53.00244 81 GLY B N 1
ATOM 1280 C CA . GLY A 1 83 ? 34.05780 -14.59818 2.53236 1.000 42.73372 81 GLY B CA 1
ATOM 1281 C C . GLY A 1 83 ? 32.88979 -14.47092 3.51180 1.000 43.45594 81 GLY B C 1
ATOM 1282 O O . GLY A 1 83 ? 31.81208 -15.03127 3.32364 1.000 40.94580 81 GLY B O 1
ATOM 1286 N N . TRP A 1 84 ? 33.10223 -13.70118 4.55888 1.000 34.14964 82 TRP B N 1
ATOM 1287 C CA . TRP A 1 84 ? 32.08728 -13.61170 5.59380 1.000 32.68947 82 TRP B CA 1
ATOM 1288 C C . TRP A 1 84 ? 30.95520 -12.69105 5.17263 1.000 32.62990 82 TRP B C 1
ATOM 1289 O O . TRP A 1 84 ? 31.18177 -11.64336 4.57276 1.000 32.34209 82 TRP B O 1
ATOM 1310 N N . ARG A 1 85 ? 29.72280 -13.07215 5.51014 1.000 29.88461 83 ARG B N 1
ATOM 1311 C CA . ARG A 1 85 ? 28.55227 -12.25310 5.26135 1.000 28.22128 83 ARG B CA 1
ATOM 1312 C C . ARG A 1 85 ? 27.74156 -12.02293 6.53053 1.000 28.68983 83 ARG B C 1
ATOM 1313 O O . ARG A 1 85 ? 27.41683 -12.99411 7.21170 1.000 26.74665 83 ARG B O 1
ATOM 1334 N N . LEU A 1 86 ? 27.41351 -10.74502 6.84614 1.000 27.45343 84 LEU B N 1
ATOM 1335 C CA . LEU A 1 86 ? 26.64761 -10.44703 8.06423 1.000 26.33654 84 LEU B CA 1
ATOM 1336 C C . LEU A 1 86 ? 25.28537 -11.11796 8.03986 1.000 27.29510 84 LEU B C 1
ATOM 1337 O O . LEU A 1 86 ? 24.61942 -11.18407 7.00416 1.000 25.71195 84 LEU B O 1
ATOM 1353 N N . CYS A 1 87 ? 24.86763 -11.60307 9.20460 1.000 25.13480 85 CYS B N 1
ATOM 1354 C CA . CYS A 1 87 ? 23.53288 -12.13678 9.47420 1.000 25.90593 85 CYS B CA 1
ATOM 1355 C C . CYS A 1 87 ? 22.81704 -11.11710 10.34732 1.000 23.09126 85 CYS B C 1
ATOM 1356 O O . CYS A 1 87 ? 23.04415 -11.07433 11.57431 1.000 24.63977 85 CYS B O 1
ATOM 1363 N N . PRO A 1 88 ? 21.99130 -10.25595 9.79616 1.000 23.83735 86 PRO B N 1
ATOM 1364 C CA . PRO A 1 88 ? 21.53349 -9.08313 10.55578 1.000 25.57160 86 PRO B CA 1
ATOM 1365 C C . PRO A 1 88 ? 20.67089 -9.44039 11.74413 1.000 23.53444 86 PRO B C 1
ATOM 1366 O O . PRO A 1 88 ? 19.99301 -10.45726 11.77903 1.000 21.40838 86 PRO B O 1
ATOM 1377 N N . PHE A 1 89 ? 20.73954 -8.56297 12.73722 1.000 23.83348 87 PHE B N 1
ATOM 1378 C CA . PHE A 1 89 ? 19.93615 -8.67223 13.93092 1.000 25.05506 87 PHE B CA 1
ATOM 1379 C C . PHE A 1 89 ? 18.53318 -8.13304 13.72899 1.000 24.77759 87 PHE B C 1
ATOM 1380 O O . PHE A 1 89 ? 18.33019 -7.06379 13.14506 1.000 24.63026 87 PHE B O 1
ATOM 1397 N N . HIS A 1 90 ? 17.55875 -8.86300 14.27444 1.000 23.48692 88 HIS B N 1
ATOM 1398 C CA . HIS A 1 90 ? 16.15863 -8.52362 14.21537 1.000 24.41480 88 HIS B CA 1
ATOM 1399 C C . HIS A 1 90 ? 15.48905 -8.75249 15.56505 1.000 24.67924 88 HIS B C 1
ATOM 1400 O O . HIS A 1 90 ? 15.73135 -9.75147 16.26713 1.000 26.51982 88 HIS B O 1
ATOM 1414 N N . LYS A 1 91 ? 14.57728 -7.83376 15.90613 1.000 26.26781 89 LYS B N 1
ATOM 1415 C CA . LYS A 1 91 ? 13.79082 -7.91157 17.13477 1.000 27.46927 89 LYS B CA 1
ATOM 1416 C C . LYS A 1 91 ? 12.34485 -7.86542 16.71093 1.000 33.81673 89 LYS B C 1
ATOM 1417 O O . LYS A 1 91 ? 11.83949 -6.77792 16.37485 1.000 33.63219 89 LYS B O 1
ATOM 1436 N N . PRO A 1 92 ? 11.64472 -8.98319 16.68583 1.000 29.75923 90 PRO B N 1
ATOM 1437 C CA . PRO A 1 92 ? 10.22217 -9.01495 16.31312 1.000 36.66431 90 PRO B CA 1
ATOM 1438 C C . PRO A 1 92 ? 9.34766 -8.25014 17.29970 1.000 44.82964 90 PRO B C 1
ATOM 1439 O O . PRO A 1 92 ? 9.71108 -8.30766 18.48632 1.000 49.25342 90 PRO B O 1
ATOM 1450 N N . ALA B 1 1 ? -2.77711 0.51847 14.56251 1.000 56.62565 -1 ALA A N 1
ATOM 1451 C CA . ALA B 1 1 ? -1.88063 1.18019 13.56706 1.000 56.30074 -1 ALA A CA 1
ATOM 1452 C C . ALA B 1 1 ? -0.43474 1.37730 14.08271 1.000 48.83617 -1 ALA A C 1
ATOM 1453 O O . ALA B 1 1 ? -0.23873 1.77774 15.21033 1.000 42.64410 -1 ALA A O 1
ATOM 1462 N N . ALA B 1 2 ? 0.56773 1.09300 13.25297 1.000 49.59886 0 ALA A N 1
ATOM 1463 C CA . ALA B 1 2 ? 1.93987 1.47891 13.52666 1.000 47.25866 0 ALA A CA 1
ATOM 1464 C C . ALA B 1 2 ? 2.40589 2.33647 12.35776 1.000 50.61343 0 ALA A C 1
ATOM 1465 O O . ALA B 1 2 ? 1.82565 2.32795 11.27058 1.000 57.58188 0 ALA A O 1
ATOM 1472 N N . MET B 1 3 ? 3.43548 3.11740 12.59182 1.000 41.48949 1 MET A N 1
ATOM 1473 C CA . MET B 1 3 ? 4.08139 3.88423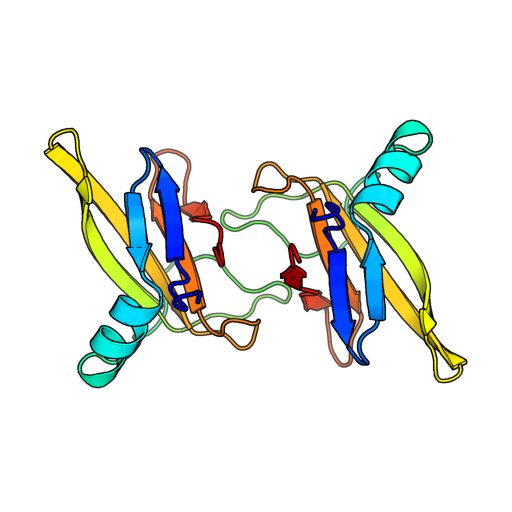 11.53546 1.000 35.01090 1 MET A CA 1
ATOM 1474 C C . MET B 1 3 ? 5.52207 3.44830 11.43954 1.000 35.69959 1 MET A C 1
ATOM 1475 O O . MET B 1 3 ? 6.23332 3.50941 12.45118 1.000 33.94602 1 MET A O 1
ATOM 1489 N N . ALA B 1 4 ? 5.96400 3.05076 10.23644 1.000 32.46773 2 ALA A N 1
ATOM 1490 C CA . ALA B 1 4 ? 7.36008 2.67968 10.02594 1.000 33.45145 2 ALA A CA 1
ATOM 1491 C C . ALA B 1 4 ? 8.26084 3.87611 10.29642 1.000 29.95278 2 ALA A C 1
ATOM 1492 O O . ALA B 1 4 ? 8.05856 4.95699 9.74193 1.000 30.42523 2 ALA A O 1
ATOM 1499 N N . ASP B 1 5 ? 9.26808 3.68753 11.15401 1.000 25.77168 3 ASP A N 1
ATOM 1500 C CA . ASP B 1 5 ? 10.13979 4.84913 11.41216 1.000 24.56458 3 ASP A CA 1
ATOM 1501 C C . ASP B 1 5 ? 11.49180 4.40285 11.94167 1.000 26.07105 3 ASP A C 1
ATOM 1502 O O . ASP B 1 5 ? 11.87173 4.79412 13.05817 1.000 25.53688 3 ASP A O 1
ATOM 1511 N N . PRO B 1 6 ? 12.26197 3.63158 11.17737 1.000 26.02518 4 PRO A N 1
ATOM 1512 C CA . PRO B 1 6 ? 13.55113 3.11910 11.67524 1.000 23.40295 4 PRO A CA 1
ATOM 1513 C C . PRO B 1 6 ? 14.58020 4.22979 11.86591 1.000 22.83620 4 PRO A C 1
ATOM 1514 O O . PRO B 1 6 ? 14.49028 5.30507 11.27655 1.000 22.83069 4 PRO A O 1
ATOM 1525 N N . TYR B 1 7 ? 15.57508 3.95915 12.70943 1.000 22.44440 5 TYR A N 1
ATOM 1526 C CA . TYR B 1 7 ? 16.57267 5.00001 12.99745 1.000 23.55263 5 TYR A CA 1
ATOM 1527 C C . TYR B 1 7 ? 17.86709 4.33822 13.44534 1.000 22.34826 5 TYR A C 1
ATOM 1528 O O . TYR B 1 7 ? 17.89419 3.15216 13.81438 1.000 22.91955 5 TYR A O 1
ATOM 1546 N N . PHE B 1 8 ? 18.94283 5.11101 13.40419 1.000 22.84703 6 PHE A N 1
ATOM 1547 C CA . PHE B 1 8 ? 20.22985 4.73453 13.99560 1.000 22.31200 6 PHE A CA 1
ATOM 1548 C C . PHE B 1 8 ? 20.39423 5.55988 15.26632 1.000 24.80947 6 PHE A C 1
ATOM 1549 O O . PHE B 1 8 ? 20.13530 6.77978 15.26864 1.000 24.95190 6 PHE A O 1
ATOM 1566 N N . GLU B 1 9 ? 20.78097 4.91021 16.35340 1.000 22.97317 7 GLU A N 1
ATOM 1567 C CA . GLU B 1 9 ? 20.89633 5.57542 17.65163 1.000 24.81082 7 GLU A CA 1
ATOM 1568 C C . GLU B 1 9 ? 22.33916 5.86734 17.99009 1.000 29.18558 7 GLU A C 1
ATOM 1569 O O . GLU B 1 9 ? 23.07752 4.96166 18.38671 1.000 25.15210 7 GLU A O 1
ATOM 1581 N N . CYS B 1 10 ? 22.71304 7.14324 17.91073 1.000 27.40684 8 CYS A N 1
ATOM 1582 C CA . CYS B 1 10 ? 24.00144 7.60097 18.40595 1.000 29.01472 8 CYS A CA 1
ATOM 1583 C C . CYS B 1 10 ? 23.87612 8.00670 19.86378 1.000 30.85808 8 CYS A C 1
ATOM 1584 O O . CYS B 1 10 ? 22.76978 8.09832 20.41319 1.000 31.60399 8 CYS A O 1
ATOM 1591 N N . SER B 1 11 ? 25.01963 8.26757 20.49302 1.000 30.67278 9 SER A N 1
ATOM 1592 C CA . SER B 1 11 ? 24.99713 8.50396 21.93255 1.000 34.11018 9 SER A CA 1
ATOM 1593 C C . SER B 1 11 ?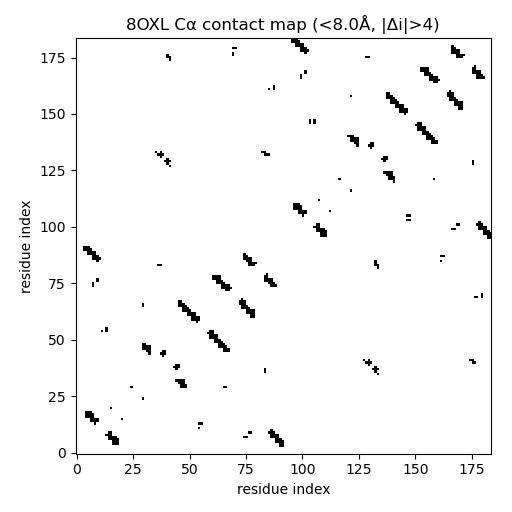 24.19627 9.76787 22.26123 1.000 32.83980 9 SER A C 1
ATOM 1594 O O . SER B 1 11 ? 23.95495 10.64403 21.41516 1.000 30.87955 9 SER A O 1
ATOM 1602 N N . MET B 1 12 ? 23.76130 9.84051 23.51998 1.000 32.92976 10 MET A N 1
ATOM 1603 C CA . MET B 1 12 ? 22.88731 10.92313 24.03030 1.000 35.03510 10 MET A CA 1
ATOM 1604 C C . MET B 1 12 ? 21.51223 10.94070 23.36280 1.000 32.98165 10 MET A C 1
ATOM 1605 O O . MET B 1 12 ? 20.87165 11.99665 23.23315 1.000 31.11994 10 MET A O 1
ATOM 1619 N N . ASN B 1 13 ? 21.04474 9.75655 23.00061 1.000 31.72874 11 ASN A N 1
ATOM 1620 C CA . ASN B 1 13 ? 19.75227 9.57598 22.36874 1.000 34.70793 11 ASN A CA 1
ATOM 1621 C C . ASN B 1 13 ? 19.66613 10.45795 21.12817 1.000 31.87238 11 ASN A C 1
ATOM 1622 O O . ASN B 1 13 ? 18.67976 11.18204 20.92134 1.000 31.05388 11 ASN A O 1
ATOM 1633 N N . THR B 1 14 ? 20.71861 10.42441 20.32251 1.000 30.50166 12 THR A N 1
ATOM 1634 C CA . THR B 1 14 ? 20.77024 11.19678 19.08020 1.000 31.12960 12 THR A CA 1
ATOM 1635 C C . THR B 1 14 ? 20.30968 10.29728 17.94060 1.000 28.91275 12 THR A C 1
ATOM 1636 O O . THR B 1 14 ? 21.08789 9.51739 17.39028 1.000 31.00975 12 THR A O 1
ATOM 1647 N N . ALA B 1 15 ? 19.04253 10.37668 17.59434 1.000 27.45425 13 ALA A N 1
ATOM 1648 C CA . ALA B 1 15 ? 18.50372 9.44810 16.61368 1.000 26.78834 13 ALA A CA 1
ATOM 1649 C C . ALA B 1 15 ? 18.60928 10.06339 15.22936 1.000 27.48248 13 ALA A C 1
ATOM 1650 O O . ALA B 1 15 ? 18.04142 11.12819 14.97967 1.000 33.80874 13 ALA A O 1
ATOM 1657 N N . VAL B 1 16 ? 19.25947 9.34321 14.31170 1.000 23.98169 14 VAL A N 1
ATOM 1658 C CA . VAL B 1 16 ? 19.37526 9.73332 12.90958 1.000 24.86166 14 VAL A CA 1
ATOM 1659 C C . VAL B 1 16 ? 18.37222 8.87750 12.17110 1.000 23.46637 14 VAL A C 1
ATOM 1660 O O . VAL B 1 16 ? 18.47112 7.64407 12.16189 1.000 22.55892 14 VAL A O 1
ATOM 1673 N N . SER B 1 17 ? 17.36091 9.49858 11.58165 1.000 23.08287 15 SER A N 1
ATOM 1674 C CA . SER B 1 17 ? 16.29308 8.65842 11.03433 1.000 22.54512 15 SER A CA 1
ATOM 1675 C C . SER B 1 17 ? 16.67957 8.03570 9.70795 1.000 24.32781 15 SER A C 1
ATOM 1676 O O . SER B 1 17 ? 17.38727 8.61549 8.89365 1.000 22.90383 15 SER A O 1
ATOM 1684 N N . PHE B 1 18 ? 16.26857 6.78719 9.54339 1.000 21.55245 16 PHE A N 1
ATOM 1685 C CA . PHE B 1 18 ? 16.46263 6.08518 8.27984 1.000 23.37504 16 PHE A CA 1
ATOM 1686 C C . PHE B 1 18 ? 15.75777 6.81741 7.13527 1.000 21.81210 16 PHE A C 1
ATOM 1687 O O . PHE B 1 18 ? 16.30859 6.98277 6.03674 1.000 22.36222 16 PHE A O 1
ATOM 1704 N N . SER B 1 19 ? 14.55115 7.29904 7.39928 1.000 22.68143 17 SER A N 1
ATOM 1705 C CA . SER B 1 19 ? 13.80562 8.03965 6.39421 1.000 20.03931 17 SER A CA 1
ATOM 1706 C C . SER B 1 19 ? 14.55465 9.31426 6.00653 1.000 21.31110 17 SER A C 1
ATOM 1707 O O . SER B 1 19 ? 14.64051 9.68473 4.81827 1.000 22.37762 17 SER A O 1
ATOM 1715 N N . GLY B 1 20 ? 15.15932 9.98195 6.99313 1.000 22.82629 18 GLY A N 1
ATOM 1716 C CA . GLY B 1 20 ? 15.91604 11.17260 6.68284 1.000 21.53958 18 GLY A CA 1
ATOM 1717 C C . GLY B 1 20 ? 17.10941 10.87369 5.80212 1.000 22.60538 18 GLY A C 1
ATOM 1718 O O . GLY B 1 20 ? 17.44957 11.66934 4.90361 1.000 22.75405 18 GLY A O 1
ATOM 1722 N N . ILE B 1 21 ? 17.72404 9.70451 6.02279 1.000 22.21487 19 ILE A N 1
ATOM 1723 C CA . ILE B 1 21 ? 18.85026 9.26770 5.18757 1.000 19.67349 19 ILE A CA 1
ATOM 1724 C C . ILE B 1 21 ? 18.39842 9.05466 3.74925 1.000 20.97536 19 ILE A C 1
ATOM 1725 O O . ILE B 1 21 ? 19.09991 9.48782 2.81546 1.000 24.16279 19 ILE A O 1
ATOM 1741 N N . ILE B 1 22 ? 17.23069 8.44495 3.56192 1.000 21.61226 20 ILE A N 1
ATOM 1742 C CA . ILE B 1 22 ? 16.70868 8.23952 2.19933 1.000 21.46143 20 ILE A CA 1
ATOM 1743 C C . ILE B 1 22 ? 16.51848 9.57084 1.47781 1.000 24.17081 20 ILE A C 1
ATOM 1744 O O . ILE B 1 22 ? 16.96017 9.73305 0.31280 1.000 23.03668 20 ILE A O 1
ATOM 1760 N N . PHE B 1 23 ? 15.91642 10.57254 2.16898 1.000 22.86765 21 PHE A N 1
ATOM 1761 C CA . PHE B 1 23 ? 15.79165 11.89208 1.55539 1.000 21.51541 21 PHE A CA 1
ATOM 1762 C C . PHE B 1 23 ? 17.17874 12.49748 1.24059 1.000 22.57542 21 PHE A C 1
ATOM 1763 O O . PHE B 1 23 ? 17.39521 13.10669 0.18758 1.000 24.03912 21 PHE A O 1
ATOM 1780 N N . TYR B 1 24 ? 18.13369 12.35630 2.15769 1.000 22.02784 22 TYR A N 1
ATOM 1781 C CA . TYR B 1 24 ? 19.44355 12.93584 1.93881 1.000 22.49834 22 TYR A CA 1
ATOM 1782 C C . TYR B 1 24 ? 20.11961 12.34921 0.71012 1.000 26.18265 22 TYR A C 1
ATOM 1783 O O . TYR B 1 24 ? 20.71571 13.08043 -0.09934 1.000 25.06324 22 TYR A O 1
ATOM 1801 N N . GLU B 1 25 ? 20.02132 11.03674 0.55951 1.000 24.15604 23 GLU A N 1
ATOM 1802 C CA . GLU B 1 25 ? 20.65917 10.32542 -0.54517 1.000 21.65748 23 GLU A CA 1
ATOM 1803 C C . GLU B 1 25 ? 20.08882 10.76542 -1.87545 1.000 25.58091 23 GLU A C 1
ATOM 1804 O O . GLU B 1 25 ? 20.76357 10.64170 -2.91983 1.000 24.05479 23 GLU A O 1
ATOM 1816 N N . GLN B 1 26 ? 18.84770 11.27571 -1.87155 1.000 24.53422 24 GLN A N 1
ATOM 1817 C CA . GLN B 1 26 ? 18.23795 11.67304 -3.14628 1.000 26.45298 24 GLN A CA 1
ATOM 1818 C C . GLN B 1 26 ? 18.92331 12.88775 -3.78291 1.000 25.63041 24 GLN A C 1
ATOM 1819 O O . GLN B 1 26 ? 18.90325 13.03836 -5.02491 1.000 28.23205 24 GLN A O 1
ATOM 1833 N N . SER B 1 27 ? 19.60132 13.74157 -2.99195 1.000 25.88111 25 SER A N 1
ATOM 1834 C CA . SER B 1 27 ? 20.26628 14.93509 -3.49280 1.000 30.35765 25 SER A CA 1
ATOM 1835 C C . SER B 1 27 ? 21.75730 15.01230 -3.16996 1.000 28.47417 25 SER A C 1
ATOM 1836 O O . SER B 1 27 ? 22.38322 16.02570 -3.48281 1.000 30.72805 25 SER A O 1
ATOM 1844 N N . HIS B 1 28 ? 22.32458 14.01068 -2.49632 1.000 27.70299 26 HIS A N 1
ATOM 1845 C CA . HIS B 1 28 ? 23.74701 13.99330 -2.16235 1.000 28.80496 26 HIS A CA 1
ATOM 1846 C C . HIS B 1 28 ? 24.30976 12.63169 -2.54324 1.000 31.24218 26 HIS A C 1
ATOM 1847 O O . HIS B 1 28 ? 23.80992 11.60136 -2.07926 1.000 34.09503 26 HIS A O 1
ATOM 1861 N N . GLU B 1 29 ? 25.40738 12.63238 -3.26605 1.000 29.35276 27 GLU A N 1
ATOM 1862 C CA . GLU B 1 29 ? 26.03423 11.37397 -3.62984 1.000 32.20272 27 GLU A CA 1
ATOM 1863 C C . GLU B 1 29 ? 26.95238 10.87752 -2.52079 1.000 29.00923 27 GLU A C 1
ATOM 1864 O O . GLU B 1 29 ? 27.60400 11.67176 -1.83993 1.000 29.47067 27 GLU A O 1
ATOM 1876 N N . TYR B 1 30 ? 27.04588 9.54890 -2.39266 1.000 28.22704 28 TYR A N 1
ATOM 1877 C CA . TYR B 1 30 ? 28.07920 8.95464 -1.54179 1.000 26.90756 28 TYR A CA 1
ATOM 1878 C C . TYR B 1 30 ? 29.46620 9.21062 -2.17513 1.000 29.57073 28 TYR A C 1
ATOM 1879 O O . TYR B 1 30 ? 29.60790 9.33258 -3.40145 1.000 32.13194 28 TYR A O 1
ATOM 1897 N N . LEU B 1 31 ? 30.47206 9.41411 -1.33368 1.000 27.57107 29 LEU A N 1
ATOM 1898 C CA . LEU B 1 31 ? 31.80785 9.80467 -1.75127 1.000 28.96748 29 LEU A CA 1
ATOM 1899 C C . LEU B 1 31 ? 32.80742 8.73132 -1.35570 1.000 29.37256 29 LEU A C 1
ATOM 1900 O O . LEU B 1 31 ? 32.52499 7.82387 -0.56771 1.000 27.57609 29 LEU A O 1
ATOM 1916 N N . ASP B 1 32 ? 33.98613 8.84874 -1.92420 1.000 29.38031 30 ASP A N 1
ATOM 1917 C CA . ASP B 1 32 ? 34.99965 7.86146 -1.62258 1.000 30.15169 30 ASP A CA 1
ATOM 1918 C C . ASP B 1 32 ? 35.27487 7.84241 -0.12401 1.000 31.50554 30 ASP A C 1
ATOM 1919 O O . ASP B 1 32 ? 35.28757 8.88041 0.55815 1.000 27.79523 30 ASP A O 1
ATOM 1928 N N . ALA B 1 33 ? 35.57110 6.65616 0.36810 1.000 29.26994 31 ALA A N 1
ATOM 1929 C CA . ALA B 1 33 ? 35.99025 6.51318 1.75639 1.000 27.91035 31 ALA A CA 1
ATOM 1930 C C . ALA B 1 33 ? 37.22529 7.36784 2.06161 1.000 32.08970 31 ALA A C 1
ATOM 1931 O O . ALA B 1 33 ? 38.06047 7.63175 1.19709 1.000 33.14245 31 ALA A O 1
ATOM 1938 N N . GLU B 1 34 ? 37.31159 7.79088 3.24694 1.000 31.05311 32 GLU A N 1
ATOM 1939 C CA . GLU B 1 34 ? 38.48480 8.49308 3.76540 1.000 33.79392 32 GLU A CA 1
ATOM 1940 C C . GLU B 1 34 ? 39.32451 7.56578 4.62558 1.000 33.10709 32 GLU A C 1
ATOM 1941 O O . GLU B 1 34 ? 38.81139 6.60182 5.22177 1.000 31.52084 32 GLU A O 1
ATOM 1953 N N . PRO B 1 35 ? 40.63555 7.80439 4.69455 1.000 36.80683 33 PRO A N 1
ATOM 1954 C CA . PRO B 1 35 ? 41.47980 6.91464 5.48297 1.000 34.46905 33 PRO A CA 1
ATOM 1955 C C . PRO B 1 35 ? 40.95271 6.80839 6.90722 1.000 32.19296 33 PRO A C 1
ATOM 1956 O O . PRO B 1 35 ? 40.45440 7.77921 7.47686 1.000 34.74552 33 PRO A O 1
ATOM 1967 N N . GLY B 1 36 ? 40.99219 5.59217 7.43986 1.000 33.69788 34 GLY A N 1
ATOM 1968 C CA . GLY B 1 36 ? 40.52622 5.27948 8.77613 1.000 36.10138 34 GLY A CA 1
ATOM 1969 C C . GLY B 1 36 ? 39.04342 4.97554 8.90095 1.000 29.66215 34 GLY A C 1
ATOM 1970 O O . GLY B 1 36 ? 38.59629 4.59338 9.98559 1.000 31.85154 34 GLY A O 1
ATOM 1974 N N . ASP B 1 37 ? 38.27028 5.11074 7.82712 1.000 28.44018 35 ASP A N 1
ATOM 1975 C CA . ASP B 1 37 ? 36.86035 4.74341 7.88172 1.000 30.34815 35 ASP A CA 1
ATOM 1976 C C . ASP B 1 37 ? 36.74016 3.24751 8.13471 1.000 32.72478 35 ASP A C 1
ATOM 1977 O O . ASP B 1 37 ? 37.59043 2.47006 7.65754 1.000 31.42851 35 ASP A O 1
ATOM 1986 N N . PRO B 1 38 ? 35.68675 2.80529 8.82873 1.000 31.19185 36 PRO A N 1
ATOM 1987 C CA . PRO B 1 38 ? 35.49423 1.37332 9.09097 1.000 30.67476 36 PRO A CA 1
ATOM 1988 C C . PRO B 1 38 ? 35.38398 0.54686 7.81131 1.000 31.24125 36 PRO A C 1
ATOM 1989 O O . PRO B 1 38 ? 34.59255 0.85545 6.91096 1.000 30.16421 36 PRO A O 1
ATOM 2000 N N . GLU B 1 39 ? 36.14335 -0.55062 7.75864 1.000 31.53041 37 GLU A N 1
ATOM 2001 C CA . GLU B 1 39 ? 36.08728 -1.45488 6.61630 1.000 31.75187 37 GLU A CA 1
ATOM 2002 C C . GLU B 1 39 ? 35.03168 -2.54043 6.81917 1.000 29.31593 37 GLU A C 1
ATOM 2003 O O . GLU B 1 39 ? 34.51936 -2.74450 7.92344 1.000 31.24180 37 GLU A O 1
ATOM 2015 N N . GLY B 1 40 ? 34.70293 -3.24974 5.72124 1.000 30.33837 38 GLY A N 1
ATOM 2016 C CA . GLY B 1 40 ? 33.77147 -4.36668 5.76500 1.000 29.85640 38 GLY A CA 1
ATOM 2017 C C . GLY B 1 40 ? 34.42136 -5.62594 6.33937 1.000 32.23180 38 GLY A C 1
ATOM 2018 O O . GLY B 1 40 ? 35.60684 -5.66621 6.63316 1.000 28.99287 38 GLY A O 1
ATOM 2022 N N . PRO B 1 41 ? 33.63453 -6.69282 6.48339 1.000 30.63023 39 PRO A N 1
ATOM 2023 C CA . PRO B 1 41 ? 34.15066 -7.87555 7.22531 1.000 30.05110 39 PRO A CA 1
ATOM 2024 C C . PRO B 1 41 ? 35.22965 -8.63599 6.49687 1.000 30.83155 39 PRO A C 1
ATOM 2025 O O . PRO B 1 41 ? 35.98780 -9.35868 7.14841 1.000 34.46515 39 PRO A O 1
ATOM 2036 N N . ASN B 1 42 ? 35.36506 -8.43115 5.18488 1.000 30.50084 40 ASN A N 1
ATOM 2037 C CA . ASN B 1 42 ? 36.39895 -8.98704 4.33414 1.000 33.39687 40 ASN A CA 1
ATOM 2038 C C . ASN B 1 42 ? 37.34920 -7.92092 3.81507 1.000 34.22802 40 ASN A C 1
ATOM 2039 O O . ASN B 1 42 ? 38.03788 -8.15324 2.80903 1.000 34.33940 40 ASN A O 1
ATOM 2050 N N . GLY B 1 43 ? 37.38438 -6.75804 4.45955 1.000 31.69620 41 GLY A N 1
ATOM 2051 C CA . GLY B 1 43 ? 38.23501 -5.67165 4.00748 1.000 31.08001 41 GLY A CA 1
ATOM 2052 C C . GLY B 1 43 ? 37.59835 -4.74609 2.9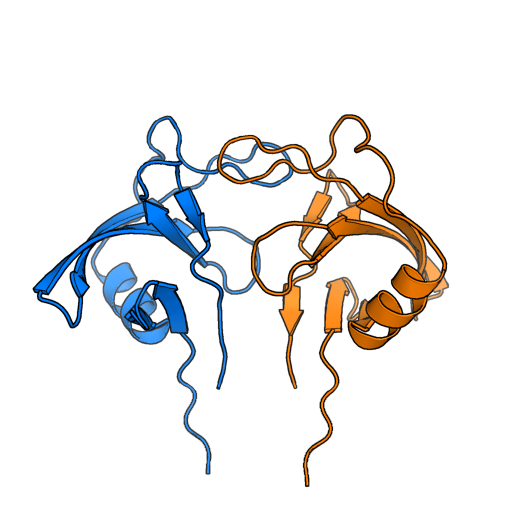9459 1.000 34.66258 41 GLY A C 1
ATOM 2053 O O . GLY B 1 43 ? 38.29904 -3.90414 2.40700 1.000 33.41922 41 GLY A O 1
ATOM 2057 N N . GLU B 1 44 ? 36.29226 -4.83441 2.79499 1.000 32.08642 42 GLU A N 1
ATOM 2058 C CA . GLU B 1 44 ? 35.64402 -3.98834 1.80741 1.000 31.17255 42 GLU A CA 1
ATOM 2059 C C . GLU B 1 44 ? 35.81780 -2.51770 2.17732 1.000 31.56343 42 GLU A C 1
ATOM 2060 O O . GLU B 1 44 ? 35.76056 -2.14398 3.35113 1.000 31.17045 42 GLU A O 1
ATOM 2072 N N . ILE B 1 45 ? 35.99256 -1.66804 1.16492 1.000 29.92099 43 ILE A N 1
ATOM 2073 C CA . ILE B 1 45 ? 36.03576 -0.22017 1.34847 1.000 30.55276 43 ILE A CA 1
ATOM 2074 C C . ILE B 1 45 ? 34.71606 0.33812 0.83564 1.000 31.08357 43 ILE A C 1
ATOM 2075 O O . ILE B 1 45 ? 34.32291 0.05345 -0.29966 1.000 32.66691 43 ILE A O 1
ATOM 2091 N N . TYR B 1 46 ? 33.99366 1.10766 1.69478 1.000 27.81533 44 TYR A N 1
ATOM 2092 C CA . TYR B 1 46 ? 32.64467 1.55063 1.36890 1.000 26.49059 44 TYR A CA 1
ATOM 2093 C C . TYR B 1 46 ? 32.54421 3.03282 1.04765 1.000 27.16968 44 TYR A C 1
ATOM 2094 O O . TYR B 1 46 ? 33.20050 3.87044 1.68053 1.000 29.55130 44 TYR A O 1
ATOM 2112 N N . PRO B 1 47 ? 31.70323 3.40063 0.09397 1.000 27.51450 45 PRO A N 1
ATOM 2113 C CA . PRO B 1 47 ? 31.38517 4.82671 -0.06561 1.000 29.60619 45 PRO A CA 1
ATOM 2114 C C . PRO B 1 47 ? 30.62869 5.35327 1.15081 1.000 23.17622 45 PRO A C 1
ATOM 2115 O O . PRO B 1 47 ? 29.92250 4.61316 1.84263 1.000 25.00744 45 PRO A O 1
ATOM 2126 N N . ALA B 1 48 ? 30.75092 6.65823 1.38635 1.000 25.39794 46 ALA A N 1
ATOM 2127 C CA . ALA B 1 48 ? 30.23360 7.22437 2.62258 1.000 26.17506 46 ALA A CA 1
ATOM 2128 C C . ALA B 1 48 ? 29.98748 8.71925 2.50639 1.000 26.97521 46 ALA A C 1
ATOM 2129 O O . ALA B 1 48 ? 30.49953 9.39782 1.60029 1.000 27.68249 46 ALA A O 1
ATOM 2136 N N . ARG B 1 49 ? 29.17915 9.22250 3.45008 1.000 24.86034 47 ARG A N 1
ATOM 2137 C CA . ARG B 1 49 ? 29.03944 10.67079 3.67529 1.000 26.99934 47 ARG A CA 1
ATOM 2138 C C . ARG B 1 49 ? 29.16435 10.93841 5.16323 1.000 28.17787 47 ARG A C 1
ATOM 2139 O O . ARG B 1 49 ? 28.77651 10.10058 5.97887 1.000 26.81276 47 ARG A O 1
ATOM 2160 N N . ARG B 1 50 ? 29.68327 12.10151 5.50906 1.000 27.06767 48 ARG A N 1
ATOM 2161 C CA . ARG B 1 50 ? 29.84609 12.46663 6.91781 1.000 27.74695 48 ARG A CA 1
ATOM 2162 C C . ARG B 1 50 ? 29.29256 13.86634 7.105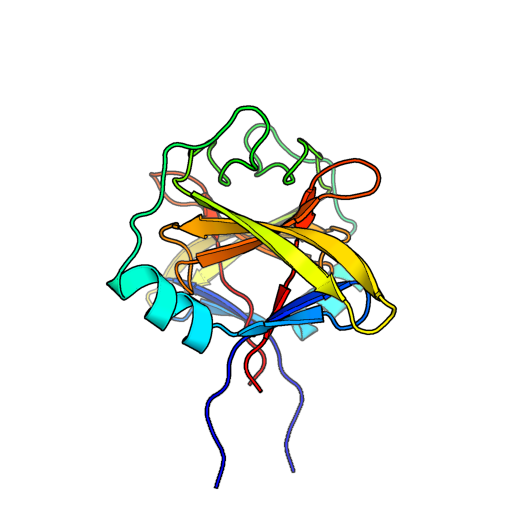41 1.000 29.13900 48 ARG A C 1
ATOM 2163 O O . ARG B 1 50 ? 29.33793 14.69669 6.19036 1.000 29.96913 48 ARG A O 1
ATOM 2184 N N . PHE B 1 51 ? 28.79702 14.13391 8.30077 1.000 28.88545 49 PHE A N 1
ATOM 2185 C CA . PHE B 1 51 ? 28.18562 15.42991 8.56954 1.000 31.23342 49 PHE A CA 1
ATOM 2186 C C . PHE B 1 51 ? 28.20180 15.67149 10.07368 1.000 28.11153 49 PHE A C 1
ATOM 2187 O O . PHE B 1 51 ? 28.46120 14.75312 10.85901 1.000 30.97790 49 PHE A O 1
ATOM 2204 N N . THR B 1 52 ? 27.97821 16.93047 10.46343 1.000 28.66349 50 THR A N 1
ATOM 2205 C CA . THR B 1 52 ? 27.95010 17.31196 11.86634 1.000 30.59552 50 THR A CA 1
ATOM 2206 C C . THR B 1 52 ? 26.51413 17.44160 12.30156 1.000 35.55312 50 THR A C 1
ATOM 2207 O O . THR B 1 52 ? 25.67457 17.98635 11.58587 1.000 33.43609 50 THR A O 1
ATOM 2218 N N . ARG B 1 53 ? 26.23551 16.91747 13.46743 1.000 33.63237 51 ARG A N 1
ATOM 2219 C CA . ARG B 1 53 ? 24.91382 16.99965 14.02588 1.000 35.37055 51 ARG A CA 1
ATOM 2220 C C . ARG B 1 53 ? 25.02592 17.60020 15.36964 1.000 42.45189 51 ARG A C 1
ATOM 2221 O O . ARG B 1 53 ? 25.87735 17.23615 16.16770 1.000 36.45096 51 ARG A O 1
ATOM 2242 N N . VAL B 1 54 ? 24.05065 18.17152 15.77600 1.000 45.86185 52 VAL A N 1
ATOM 2243 C CA . VAL B 1 54 ? 24.20677 18.75369 17.01058 1.000 46.76488 52 VAL A CA 1
ATOM 2244 C C . VAL B 1 54 ? 23.05703 18.40596 17.89682 1.000 43.06787 52 VAL A C 1
ATOM 2245 O O . VAL B 1 54 ? 21.93295 18.22284 17.35066 1.000 46.98318 52 VAL A O 1
ATOM 2258 N N . ARG B 1 55 ? 23.31156 18.10384 19.12934 1.000 45.66456 53 ARG A N 1
ATOM 2259 C CA . ARG B 1 55 ? 22.75981 17.14105 20.04554 1.000 42.67713 53 ARG A CA 1
ATOM 2260 C C . ARG B 1 55 ? 22.00440 17.92799 21.09561 1.000 41.65296 53 ARG A C 1
ATOM 2261 O O . ARG B 1 55 ? 22.14254 19.14589 21.18915 1.000 45.42987 53 ARG A O 1
ATOM 2282 N N . ARG B 1 56 ? 21.28969 17.20776 21.94619 1.000 42.14156 54 ARG A N 1
ATOM 2283 C CA . ARG B 1 56 ? 20.34843 17.85985 22.84391 1.000 44.48249 54 ARG A CA 1
ATOM 2284 C C . ARG B 1 56 ? 21.03788 18.75313 23.86559 1.000 45.67558 54 ARG A C 1
ATOM 2285 O O . ARG B 1 56 ? 20.41225 19.69978 24.36228 1.000 46.72890 54 ARG A O 1
ATOM 2306 N N . ASP B 1 57 ? 22.27740 18.44605 24.25987 1.000 45.99634 55 ASP A N 1
ATOM 2307 C CA . ASP B 1 57 ? 22.99313 19.31378 25.19962 1.000 41.77580 55 ASP A CA 1
ATOM 2308 C C . ASP B 1 57 ? 23.71355 20.46193 24.51205 1.000 46.83811 55 ASP A C 1
ATOM 2309 O O . ASP B 1 57 ? 24.43008 21.21157 25.18985 1.000 49.00265 55 ASP A O 1
ATOM 2318 N N . GLY B 1 58 ? 23.57877 20.59913 23.19576 1.000 47.57064 56 GLY A N 1
ATOM 2319 C CA . GLY B 1 58 ? 24.20864 21.67145 22.45370 1.000 46.92705 56 GLY A CA 1
ATOM 2320 C C . GLY B 1 58 ? 25.55519 21.32999 21.84231 1.000 50.28335 56 GLY A C 1
ATOM 2321 O O . GLY B 1 58 ? 26.07436 22.12401 21.03300 1.000 48.83285 56 GLY A O 1
ATOM 2325 N N . SER B 1 59 ? 26.13028 20.18976 22.19973 1.000 46.66017 57 SER A N 1
ATOM 2326 C CA . SER B 1 59 ? 27.39112 19.75816 21.62837 1.000 44.91839 57 SER A CA 1
ATOM 2327 C C . SER B 1 59 ? 27.19468 19.21333 20.21310 1.000 46.35791 57 SER A C 1
ATOM 2328 O O . SER B 1 59 ? 26.08590 18.85733 19.80168 1.000 46.01282 57 SER A O 1
ATOM 2336 N N . ASP B 1 60 ? 28.31257 19.11885 19.49082 1.000 43.98008 58 ASP A N 1
ATOM 2337 C CA . ASP B 1 60 ? 28.38249 18.66018 18.11243 1.000 43.21762 58 ASP A CA 1
ATOM 2338 C C . ASP B 1 60 ? 28.95594 17.25337 18.10419 1.000 41.49560 58 ASP A C 1
ATOM 2339 O O . ASP B 1 60 ? 29.80920 16.91108 18.93526 1.000 36.07371 58 ASP A O 1
ATOM 2348 N N . VAL B 1 61 ? 28.50750 16.45282 17.13480 1.000 35.76664 59 VAL A N 1
ATOM 2349 C CA . VAL B 1 61 ? 29.05701 15.12122 16.89183 1.000 32.48495 59 VAL A CA 1
ATOM 2350 C C . VAL B 1 61 ? 29.21291 14.92791 15.38458 1.000 35.86749 59 VAL A C 1
ATOM 2351 O O . VAL B 1 61 ? 28.38714 15.38831 14.58714 1.000 31.63485 59 VAL A O 1
ATOM 2364 N N . LEU B 1 62 ? 30.26469 14.21289 14.99072 1.000 30.12684 60 LEU A N 1
ATOM 2365 C CA . LEU B 1 62 ? 30.49237 13.90870 13.58295 1.000 29.80245 60 LEU A CA 1
ATOM 2366 C C . LEU B 1 62 ? 29.92901 12.51369 13.32532 1.000 28.47964 60 LEU A C 1
ATOM 2367 O O . LEU B 1 62 ? 30.29569 11.54963 14.03202 1.000 28.95898 60 LEU A O 1
ATOM 2383 N N . ILE B 1 63 ? 29.01219 12.39394 12.35279 1.000 27.28103 61 ILE A N 1
ATOM 2384 C CA . ILE B 1 63 ? 28.33733 11.15803 12.03004 1.000 25.54853 61 ILE A CA 1
ATOM 2385 C C . ILE B 1 63 ? 28.76295 10.71540 10.63275 1.000 26.52179 61 ILE A C 1
ATOM 2386 O O . ILE B 1 63 ? 28.80151 11.52156 9.69532 1.000 26.63849 61 ILE A O 1
ATOM 2402 N N . LEU B 1 64 ? 29.09442 9.42880 10.50836 1.000 25.40738 62 LEU A N 1
ATOM 2403 C CA . LEU B 1 64 ? 29.46981 8.80743 9.24208 1.000 24.01932 62 LEU A CA 1
ATOM 2404 C C . LEU B 1 64 ? 28.37480 7.84601 8.82365 1.000 24.08699 62 LEU A C 1
ATOM 2405 O O . LEU B 1 64 ? 27.99933 6.95394 9.59752 1.000 22.94603 62 LEU A O 1
ATOM 2421 N N . ILE B 1 65 ? 27.88488 7.98619 7.59199 1.000 22.05345 63 ILE A N 1
ATOM 2422 C CA . ILE B 1 65 ? 26.93419 7.03946 7.02002 1.000 20.87984 63 ILE A CA 1
ATOM 2423 C C . ILE B 1 65 ? 27.60411 6.33917 5.85587 1.000 25.00117 63 ILE A C 1
ATOM 2424 O O . ILE B 1 65 ? 28.03685 6.99278 4.89973 1.000 24.93162 63 ILE A O 1
ATOM 2440 N N . GLN B 1 66 ? 27.69394 5.01656 5.94348 1.000 22.74234 64 GLN A N 1
ATOM 2441 C CA . GLN B 1 66 ? 28.28057 4.19673 4.90019 1.000 23.30765 64 GLN A CA 1
ATOM 2442 C C . GLN B 1 66 ? 27.16596 3.49241 4.13122 1.000 24.36266 64 GLN A C 1
ATOM 2443 O O . GLN B 1 66 ? 26.13803 3.09429 4.69834 1.000 24.78022 64 GLN A O 1
ATOM 2457 N N . SER B 1 67 ? 27.40886 3.33868 2.81426 1.000 24.80668 65 SER A N 1
ATOM 2458 C CA . SER B 1 67 ? 26.53625 2.63339 1.89164 1.000 23.81547 65 SER A CA 1
ATOM 2459 C C . SER B 1 67 ? 27.09060 1.22783 1.66935 1.000 27.65459 65 SER A C 1
ATOM 2460 O O . SER B 1 67 ? 28.25497 1.08087 1.27270 1.000 26.88316 65 SER A O 1
ATOM 2468 N N . LEU B 1 68 ? 26.29985 0.18580 1.94526 1.000 28.63899 66 LEU A N 1
ATOM 2469 C CA . LEU B 1 68 ? 26.84971 -1.16180 1.81040 1.000 32.62734 66 LEU A CA 1
ATOM 2470 C C . LEU B 1 68 ? 25.73310 -2.17161 1.57946 1.000 41.03453 66 LEU A C 1
ATOM 2471 O O . LEU B 1 68 ? 24.55819 -1.86030 1.71239 1.000 40.44806 66 LEU A O 1
ATOM 2487 N N . ASP B 1 69 ? 26.12327 -3.38099 1.18067 1.000 40.88116 67 ASP A N 1
ATOM 2488 C CA . ASP B 1 69 ? 25.16818 -4.42580 0.80410 1.000 48.28773 67 ASP A CA 1
ATOM 2489 C C . ASP B 1 69 ? 24.56320 -5.15676 1.99656 1.000 47.23988 67 ASP A C 1
ATOM 2490 O O . ASP B 1 69 ? 23.70839 -6.02113 1.79703 1.000 57.92259 67 ASP A O 1
ATOM 2497 N N . GLU B 1 70 ? 24.95006 -4.83141 3.22911 1.000 44.03261 68 GLU A N 1
ATOM 2498 C CA . GLU B 1 70 ? 24.32343 -5.41888 4.40669 1.000 40.71184 68 GLU A CA 1
ATOM 2499 C C . GLU B 1 70 ? 22.98783 -4.71277 4.64840 1.000 42.69591 68 GLU A C 1
ATOM 2500 O O . GLU B 1 70 ? 22.95070 -3.48039 4.68084 1.000 37.84108 68 GLU A O 1
ATOM 2512 N N . TYR B 1 71 ? 21.91605 -5.47705 4.88816 1.000 41.88686 69 TYR A N 1
ATOM 2513 C CA . TYR B 1 71 ? 20.67261 -4.88182 5.35254 1.000 34.94076 69 TYR A CA 1
ATOM 2514 C C . TYR B 1 71 ? 20.99219 -4.00089 6.55173 1.000 36.75332 69 TYR A C 1
ATOM 2515 O O . TYR B 1 71 ? 21.74816 -4.42017 7.44084 1.000 36.74014 69 TYR A O 1
ATOM 2533 N N . PRO B 1 72 ? 20.44878 -2.78050 6.64115 1.000 31.30907 70 PRO A N 1
ATOM 2534 C CA . PRO B 1 72 ? 19.43770 -2.15973 5.78850 1.000 27.02831 70 PRO A CA 1
ATOM 2535 C C . PRO B 1 72 ? 20.00072 -1.26367 4.67043 1.000 25.28420 70 PRO A C 1
ATOM 2536 O O . PRO B 1 72 ? 19.33335 -0.28369 4.31999 1.000 25.13318 70 PRO A O 1
ATOM 2547 N N . LEU B 1 73 ? 21.19264 -1.56416 4.17288 1.000 26.83240 71 LEU A N 1
ATOM 2548 C CA . LEU B 1 73 ? 21.92162 -0.94812 3.06178 1.000 27.37047 71 LEU A CA 1
ATOM 2549 C C . LEU B 1 73 ? 22.64153 0.34914 3.47033 1.000 24.85549 71 LEU A C 1
ATOM 2550 O O . LEU B 1 73 ? 23.28310 0.97612 2.61082 1.000 25.21935 71 LEU A O 1
ATOM 2566 N N . ARG B 1 74 ? 22.59448 0.73970 4.75158 1.000 24.25734 72 ARG A N 1
ATOM 2567 C CA . ARG B 1 74 ? 23.37385 1.82316 5.35676 1.000 23.76037 72 ARG A CA 1
ATOM 2568 C C . ARG B 1 74 ? 23.80179 1.38266 6.73633 1.000 22.88697 72 ARG A C 1
ATOM 2569 O O . ARG B 1 74 ? 23.13823 0.53886 7.36178 1.000 24.84614 72 ARG A O 1
ATOM 2590 N N . ARG B 1 75 ? 24.92120 1.91703 7.20427 1.000 23.37588 73 ARG A N 1
ATOM 2591 C CA . ARG B 1 75 ? 25.24852 1.79173 8.62613 1.000 23.05543 73 ARG A CA 1
ATOM 2592 C C . ARG B 1 75 ? 25.82161 3.11716 9.08679 1.000 25.41240 73 ARG A C 1
ATOM 2593 O O . ARG B 1 75 ? 26.35361 3.86922 8.28343 1.000 23.90410 73 ARG A O 1
ATOM 2614 N N . ALA B 1 76 ? 25.75824 3.39835 10.37209 1.000 22.95597 74 ALA A N 1
ATOM 2615 C CA . ALA B 1 76 ? 26.13806 4.71828 10.88578 1.000 24.60063 74 ALA A CA 1
ATOM 2616 C C . ALA B 1 76 ? 27.13270 4.57873 12.02311 1.000 25.49678 74 ALA A C 1
ATOM 2617 O O . ALA B 1 76 ? 27.00046 3.67074 12.82893 1.000 24.03309 74 ALA A O 1
ATOM 2624 N N . TYR B 1 77 ? 28.08061 5.52362 12.11212 1.000 22.12067 75 TYR A N 1
ATOM 2625 C CA . TYR B 1 77 ? 29.09869 5.58856 13.16079 1.000 24.51937 75 TYR A CA 1
ATOM 2626 C C . TYR B 1 77 ? 29.14803 7.02509 13.67856 1.000 27.16454 75 TYR A C 1
ATOM 2627 O O . TYR B 1 77 ? 28.81183 7.96748 12.95590 1.000 26.80380 75 TYR A O 1
ATOM 2645 N N . GLU B 1 78 ? 29.53590 7.20349 14.93670 1.000 22.93996 76 GLU A N 1
ATOM 2646 C CA . GLU B 1 78 ? 29.87277 8.54682 15.41653 1.000 25.72392 76 GLU A CA 1
ATOM 2647 C C . GLU B 1 78 ? 31.35308 8.55138 15.74787 1.000 29.69537 76 GLU A C 1
ATOM 2648 O O . GLU B 1 78 ? 31.89897 7.53877 16.20968 1.000 28.30561 76 GLU A O 1
ATOM 2660 N N . LYS B 1 79 ? 32.00712 9.68033 15.51171 1.000 30.63986 77 LYS A N 1
ATOM 2661 C CA . LYS B 1 79 ? 33.41821 9.79964 15.87526 1.000 31.80793 77 LYS A CA 1
ATOM 2662 C C . LYS B 1 79 ? 33.55028 10.10211 17.36248 1.000 35.12716 77 LYS A C 1
ATOM 2663 O O . LYS B 1 79 ? 32.82954 10.94838 17.91198 1.000 35.86769 77 LYS A O 1
ATOM 2682 N N . THR B 1 80 ? 34.44177 9.37706 18.03592 1.000 34.75533 78 THR A N 1
ATOM 2683 C CA . THR B 1 80 ? 34.74979 9.65514 19.42244 1.000 38.94641 78 THR A CA 1
ATOM 2684 C C . THR B 1 80 ? 36.26621 9.77697 19.53242 1.000 42.73355 78 THR A C 1
ATOM 2685 O O . THR B 1 80 ? 37.00188 9.47034 18.59121 1.000 38.99717 78 THR A O 1
ATOM 2696 N N . GLU B 1 81 ? 36.74407 10.17494 20.70939 1.000 44.39244 79 GLU A N 1
ATOM 2697 C CA . GLU B 1 81 ? 38.18833 10.30991 20.87507 1.000 47.88619 79 GLU A CA 1
ATOM 2698 C C . GLU B 1 81 ? 38.89135 8.96908 20.80509 1.000 50.16241 79 GLU A C 1
ATOM 2699 O O . GLU B 1 81 ? 40.11986 8.91483 20.65113 1.000 52.10091 79 GLU A O 1
ATOM 2711 N N . GLN B 1 82 ? 38.15087 7.89300 21.01163 1.000 50.36865 80 GLN A N 1
ATOM 2712 C CA . GLN B 1 82 ? 38.67601 6.54415 20.95059 1.000 51.43907 80 GLN A CA 1
ATOM 2713 C C . GLN B 1 82 ? 38.33927 5.87847 19.64703 1.000 51.47416 80 GLN A C 1
ATOM 2714 O O . GLN B 1 82 ? 38.45724 4.65099 19.54379 1.000 56.17559 80 GLN A O 1
ATOM 2728 N N . GLY B 1 83 ? 37.92471 6.64633 18.64521 1.000 40.07615 81 GLY A N 1
ATOM 2729 C CA . GLY B 1 83 ? 37.64773 6.03572 17.36525 1.000 39.48898 81 GLY A CA 1
ATOM 2730 C C . GLY B 1 83 ? 36.16467 6.00222 17.02164 1.000 39.36341 81 GLY A C 1
ATOM 2731 O O . GLY B 1 83 ? 35.30921 6.57245 17.70386 1.000 39.41050 81 GLY A O 1
ATOM 2735 N N . TRP B 1 84 ? 35.85116 5.32087 15.92835 1.000 35.92375 82 TRP A N 1
ATOM 2736 C CA . TRP B 1 84 ? 34.46382 5.27870 15.47936 1.000 30.47460 82 TRP A CA 1
ATOM 2737 C C . TRP B 1 84 ? 33.65819 4.33788 16.38189 1.000 34.02968 82 TRP A C 1
ATOM 2738 O O . TRP B 1 84 ? 34.14602 3.28749 16.79218 1.000 31.33628 82 TRP A O 1
ATOM 2759 N N . ARG B 1 85 ? 32.42644 4.67425 16.68903 1.000 31.11825 83 ARG A N 1
ATOM 2760 C CA . ARG B 1 85 ? 31.57648 3.82515 17.53629 1.000 28.02224 83 ARG A CA 1
ATOM 2761 C C . ARG B 1 85 ? 30.24894 3.60631 16.78483 1.000 28.05944 83 ARG A C 1
ATOM 2762 O O . ARG B 1 85 ? 29.64556 4.58928 16.32171 1.000 27.30820 83 ARG A O 1
ATOM 2783 N N . LEU B 1 86 ? 29.76446 2.37345 16.65851 1.000 24.70390 84 LEU A N 1
ATOM 2784 C CA . LEU B 1 86 ? 28.53031 2.16689 15.89599 1.000 25.60363 84 LEU A CA 1
ATOM 2785 C C . LEU B 1 86 ? 27.32341 2.86431 16.52923 1.000 25.97184 84 LEU A C 1
ATOM 2786 O O . LEU B 1 86 ? 27.20740 2.93941 17.76322 1.000 25.46420 84 LEU A O 1
ATOM 2802 N N . CYS B 1 87 ? 26.42222 3.39568 15.68630 1.000 25.44730 85 CYS A N 1
ATOM 2803 C CA . CYS B 1 87 ? 25.09985 3.89637 16.07374 1.000 25.96585 85 CYS A CA 1
ATOM 2804 C C . CYS B 1 87 ? 24.10157 2.80834 15.65690 1.000 23.72220 85 CYS A C 1
ATOM 2805 O O . CYS B 1 87 ? 23.78897 2.68637 14.46919 1.000 23.37776 85 CYS A O 1
ATOM 2812 N N . PRO B 1 88 ? 23.66321 1.92752 16.56618 1.000 22.81532 86 PRO A N 1
ATOM 2813 C CA . PRO B 1 88 ? 22.91668 0.73902 16.13005 1.000 22.96798 86 PRO A CA 1
ATOM 2814 C C . PRO B 1 88 ? 21.57274 1.07816 15.49774 1.000 23.39839 86 PRO A C 1
ATOM 2815 O O . PRO B 1 88 ? 20.95983 2.11974 15.78753 1.000 23.23453 86 PRO A O 1
ATOM 2826 N N . PHE B 1 89 ? 21.13881 0.20393 14.59997 1.000 24.33289 87 PHE A N 1
ATOM 2827 C CA . PHE B 1 89 ? 19.85237 0.30984 13.90458 1.000 21.66510 87 PHE A CA 1
ATOM 2828 C C . PHE B 1 89 ? 18.70713 -0.24869 14.73696 1.000 27.39306 87 PHE A C 1
ATOM 2829 O O . PHE B 1 89 ? 18.77320 -1.35872 15.29695 1.000 24.27545 87 PHE A O 1
ATOM 2846 N N . HIS B 1 90 ? 17.62106 0.48444 14.72945 1.000 23.92052 88 HIS A N 1
ATOM 2847 C CA . HIS B 1 90 ? 16.42256 0.15757 15.46277 1.000 25.55239 88 HIS A CA 1
ATOM 2848 C C . HIS B 1 90 ? 15.20192 0.30766 14.57805 1.000 26.76667 88 HIS A C 1
ATOM 2849 O O . HIS B 1 90 ? 15.08476 1.27120 13.81278 1.000 24.06208 88 HIS A O 1
ATOM 2863 N N . LYS B 1 91 ? 14.27216 -0.64980 14.68070 1.000 27.88006 89 LYS A N 1
ATOM 2864 C CA . LYS B 1 91 ? 12.99420 -0.50708 13.98243 1.000 27.03334 89 LYS A CA 1
ATOM 2865 C C . LYS B 1 91 ? 11.87377 -0.57553 14.98948 1.000 31.69401 89 LYS A C 1
ATOM 2866 O O . LYS B 1 91 ? 11.43290 -1.68228 15.35264 1.000 34.14327 89 LYS A O 1
ATOM 2885 N N . PRO B 1 92 ? 11.34288 0.54648 15.41740 1.000 30.43917 90 PRO A N 1
ATOM 2886 C CA . PRO B 1 92 ? 10.28869 0.51325 16.43667 1.000 35.22198 90 PRO A CA 1
ATOM 2887 C C . PRO B 1 92 ? 9.00781 -0.18340 15.96591 1.000 41.95349 90 PRO A C 1
ATOM 2888 O O . PRO B 1 92 ? 8.79738 -0.03402 14.74825 1.000 41.44336 90 PRO A O 1
#

Nearest PDB structures (foldseek):
  8oxl-assembly2_A  TM=1.005E+00  e=9.693E-16  Blumeria hordei DH14
  8oxh-assembly1_A  TM=7.462E-01  e=1.553E-03  Blumeria hordei
  8oxh-assembly2_B  TM=7.585E-01  e=4.284E-03  Blumeria hordei
  6ukk-assembly1_A-2  TM=3.740E-01  e=4.217E+00  Escherichia coli
  8oxl-assembly2_A  TM=1.011E+00  e=1.191E-16  Blumeria hordei DH14

Solvent-accessible surface area: 11155 Å² total; per-residue (Å²): 166,110,141,91,61,20,60,3,55,4,44,81,101,9,39,6,44,31,49,34,12,65,159,81,37,132,84,72,134,53,95,131,30,96,139,62,15,3,96,10,18,67,38,66,116,16,60,1,56,66,68,91,88,112,45,198,95,63,40,88,9,61,0,0,5,0,32,12,107,22,88,17,97,36,34,0,7,5,90,51,150,144,21,20,128,35,1,21,47,37,121,108,167,108,145,89,60,19,58,4,55,3,51,72,100,6,43,9,42,36,48,38,11,71,160,68,47,154,80,67,141,57,98,130,33,91,140,63,15,2,98,9,17,72,41,64,114,17,60,1,59,64,59,90,88,97,54,178,98,55,38,93,10,62,0,0,8,0,32,11,126,32,79,18,98,34,33,0,9,6,96,33,185,149,16,16,123,37,1,20,49,34,127,114

Sequence (184 aa):
AAMADPYFECSMNTAVSFSGIIFYEQSHEYLDAEPGDPEGPNGEIYPARRFTRVRRDGSDVLILIQSLDEYPLRRAYEKTEQGWRLCPFHKPAAMADPYFECSMNTAVSFSGIIFYEQSHEYLDAEPGDPEGPNGEIYPARRFTRVRRDGSDVLILIQSLDEYPLRRAYEKTEQGWRLCPFHKP

B-factor: mean 37.47, std 11.88, range [19.67, 126.69]

Foldseek 3Di:
DDDKWKWFADPPRATHTP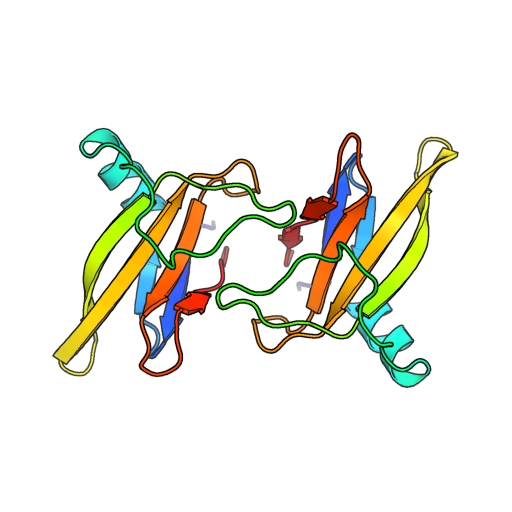VVVVVVVVPDPFAFDDPQDDADPVRHGFTWDKDWDQHPVRDIWIKIWTADPPPVRIWMWIQDDDGTDGRDMDID/DDDWWKFFADPQRDTHTPVVVVVVCVPDPFAFDDPQPDADPVRHGFTWDWDWDAHDVGDIWIKIWTADPPPVRIWMWIQDPVGTHGRDMDID

Organism: Blumeria hordei (NCBI:txid2867405)